Protein AF-A0A0Q6JRN2-F1 (afdb_monomer)

Sequence (198 aa):
MKAIHLAAVAVFSFGTTSAQAAVFNWKISGAFTGSGQLTTTDTPFIYDKLDDPISGQSGSGYLVTAMTGKFASRGSTLRDVSLVKADPNAAPYWATNLLYPSGAAPFLDSGGLLFKTSVRTYALFGMETCSASSGAGDATDCTIAPAIGYPGIGESRAVTFTITAVPEPGTWAMMLVGFGMVASVARYRRRKTNIVYA

Secondary structure (DSSP, 8-state):
----------------PPPP--EEEEEEEESEEEEEEEEEEEEE----TTSPPPTT--S-PEEEEEEEEEEEETTSPPEE-EEPPPBSSSTT--B--EEE--TTS-EE-SS-EEEE-SS-EEEEEEEEEE---SSTT----EEEEEEEEETTEEEEEEEEEEEEEPPPHHHHHHHHHHHHHHHHHHHHHGGG------

Radius of gyration: 25.54 Å; Cα contacts (8 Å, |Δi|>4): 343; chains: 1; bounding box: 63×42×87 Å

Solvent-accessible surface area (backbone atoms only — not comparable to full-atom values): 11578 Å² total; per-residue (Å²): 137,82,87,81,80,82,79,81,79,78,79,79,81,77,77,82,69,82,70,68,56,49,40,27,40,38,38,39,38,73,63,35,41,32,43,35,39,37,33,27,43,65,53,63,50,72,74,62,93,83,54,79,68,66,89,89,63,90,70,71,22,23,36,53,77,40,36,44,40,36,38,24,53,70,95,51,73,73,30,57,40,36,55,47,82,64,35,74,83,43,83,70,48,58,15,61,22,37,42,30,79,53,88,97,50,57,46,47,44,69,47,7,40,38,32,30,42,94,87,49,62,38,32,40,23,30,40,79,49,55,52,77,51,99,55,95,85,59,68,84,52,66,43,75,42,40,25,45,26,40,66,82,45,98,59,66,42,71,39,50,72,49,58,45,79,53,82,50,72,66,57,54,50,53,50,52,52,52,52,51,50,54,51,52,55,55,58,60,62,66,76,69,76,80,82,81,85,133

Foldseek 3Di:
DDDDDPDDDPPDDDDDDQDAFWKKWKFKDDQKTWIWIWTWDSDFDDDDPPDPPDPPDPAGFTAGPWTWTWMDGPPDDTFIKIFDDADCPDPLQRAPNTWGPDDPFIFFAQSATWMDGPVAIKGKHWDWDFDPPPDPDDSPDTDTFIWMDGRPDPDIDGIDMGMDTDPDPVNVVVVVVVVVVVVVVVVVVVVPDDDDDD

Structure (mmCIF, N/CA/C/O backbone):
data_AF-A0A0Q6JRN2-F1
#
_entry.id   AF-A0A0Q6JRN2-F1
#
loop_
_atom_site.group_PDB
_atom_site.id
_atom_site.type_symbol
_atom_site.label_atom_id
_atom_site.label_alt_id
_atom_site.label_comp_id
_atom_site.label_asym_id
_atom_site.label_entity_id
_atom_site.label_seq_id
_atom_site.pdbx_PDB_ins_code
_atom_site.Cartn_x
_atom_site.Cartn_y
_atom_site.Cartn_z
_atom_site.occupancy
_atom_site.B_iso_or_equiv
_atom_site.auth_seq_id
_atom_site.auth_comp_id
_atom_site.auth_asym_id
_atom_site.auth_atom_id
_atom_site.pdbx_PDB_model_num
ATOM 1 N N . MET A 1 1 ? -40.526 0.357 53.933 1.00 38.19 1 MET A N 1
ATOM 2 C CA . MET A 1 1 ? -40.527 0.802 52.522 1.00 38.19 1 MET A CA 1
ATOM 3 C C . MET A 1 1 ? -39.075 0.916 52.077 1.00 38.19 1 MET A C 1
ATOM 5 O O . MET A 1 1 ? -38.335 1.657 52.708 1.00 38.19 1 MET A O 1
ATOM 9 N N . LYS A 1 2 ? -38.617 0.098 51.118 1.00 40.84 2 LYS A N 1
ATOM 10 C CA . LYS A 1 2 ? -37.208 0.061 50.678 1.00 40.84 2 LYS A CA 1
ATOM 11 C C . LYS A 1 2 ? -37.070 0.852 49.378 1.00 40.84 2 LYS A C 1
ATOM 13 O O . LYS A 1 2 ? -37.710 0.507 48.392 1.00 40.84 2 LYS A O 1
ATOM 18 N N . ALA A 1 3 ? -36.267 1.913 49.409 1.00 49.31 3 ALA A N 1
ATOM 19 C CA . ALA A 1 3 ? -36.000 2.777 48.267 1.00 49.31 3 ALA A CA 1
ATOM 20 C C . ALA A 1 3 ? -35.243 2.005 47.173 1.00 49.31 3 ALA A C 1
ATOM 22 O O . ALA A 1 3 ? -34.141 1.502 47.391 1.00 49.31 3 ALA A O 1
ATOM 23 N N . ILE A 1 4 ? -35.863 1.892 46.000 1.00 52.88 4 ILE A N 1
ATOM 24 C CA . ILE A 1 4 ? -35.253 1.370 44.778 1.00 52.88 4 ILE A CA 1
ATOM 25 C C . ILE A 1 4 ? -34.443 2.524 44.180 1.00 52.88 4 ILE A C 1
ATOM 27 O O . ILE A 1 4 ? -35.011 3.469 43.639 1.00 52.88 4 ILE A O 1
ATOM 31 N N . HIS A 1 5 ? -33.118 2.494 44.323 1.00 53.62 5 HIS A N 1
ATOM 32 C CA . HIS A 1 5 ? -32.248 3.467 43.667 1.00 53.62 5 HIS A CA 1
ATOM 33 C C . HIS A 1 5 ? -32.159 3.154 42.169 1.00 53.62 5 HIS A C 1
ATOM 35 O O . HIS A 1 5 ? -31.538 2.171 41.766 1.00 53.62 5 HIS A O 1
ATOM 41 N N . LEU A 1 6 ? -32.791 4.009 41.357 1.00 55.16 6 LEU A N 1
ATOM 42 C CA . LEU A 1 6 ? -32.560 4.121 39.919 1.00 55.16 6 LEU A CA 1
ATOM 43 C C . LEU A 1 6 ? -31.069 4.410 39.683 1.00 55.16 6 LEU A C 1
ATOM 45 O O . LEU A 1 6 ? -30.586 5.500 39.981 1.00 55.16 6 LEU A O 1
ATOM 49 N N . ALA A 1 7 ? -30.333 3.440 39.147 1.00 56.00 7 ALA A N 1
ATOM 50 C CA . ALA A 1 7 ? -29.008 3.691 38.601 1.00 56.00 7 ALA A CA 1
ATOM 51 C C . ALA A 1 7 ? -29.183 4.291 37.199 1.00 56.00 7 ALA A C 1
ATOM 53 O O . ALA A 1 7 ? -29.551 3.588 36.259 1.00 56.00 7 ALA A O 1
ATOM 54 N N . ALA A 1 8 ? -28.961 5.599 37.075 1.00 53.06 8 ALA A N 1
ATOM 55 C CA . ALA A 1 8 ? -28.918 6.281 35.791 1.00 53.06 8 ALA A CA 1
ATOM 56 C C . ALA A 1 8 ? -27.743 5.731 34.967 1.00 53.06 8 ALA A C 1
ATOM 58 O O . ALA A 1 8 ? -26.578 5.906 35.324 1.00 53.06 8 ALA A O 1
ATOM 59 N N . VAL A 1 9 ? -28.053 5.035 33.874 1.00 62.38 9 VAL A N 1
ATOM 60 C CA . VAL A 1 9 ? -27.060 4.609 32.886 1.00 62.38 9 VAL A CA 1
ATOM 61 C C . VAL A 1 9 ? -26.702 5.839 32.058 1.00 62.38 9 VAL A C 1
ATOM 63 O O . VAL A 1 9 ? -27.445 6.237 31.166 1.00 62.38 9 VAL A O 1
ATOM 66 N N . ALA A 1 10 ? -25.580 6.474 32.390 1.00 63.25 10 ALA A N 1
ATOM 67 C CA . ALA A 1 10 ? -24.998 7.517 31.561 1.00 63.25 10 ALA A CA 1
ATOM 68 C C . ALA A 1 10 ? -24.467 6.873 30.273 1.00 63.25 10 ALA A C 1
ATOM 70 O O . ALA A 1 10 ? -23.451 6.175 30.281 1.00 63.25 10 ALA A O 1
ATOM 71 N N . VAL A 1 11 ? -25.187 7.074 29.172 1.00 67.12 11 VAL A N 1
ATOM 72 C CA . VAL A 1 11 ? -24.722 6.719 27.832 1.00 67.12 11 VAL A CA 1
ATOM 73 C C . VAL A 1 11 ? -23.634 7.722 27.457 1.00 67.12 11 VAL A C 1
ATOM 75 O O . VAL A 1 11 ? -23.926 8.866 27.123 1.00 67.12 11 VAL A O 1
ATOM 78 N N . PHE A 1 12 ? -22.370 7.313 27.557 1.00 66.50 12 PHE A N 1
ATOM 79 C CA . PHE A 1 12 ? -21.257 8.079 27.005 1.00 66.50 12 PHE A CA 1
ATOM 80 C C . PHE A 1 12 ? -21.246 7.892 25.487 1.00 66.50 12 PHE A C 1
ATOM 82 O O . PHE A 1 12 ? -20.875 6.832 24.981 1.00 66.50 12 PHE A O 1
ATOM 89 N N . SER A 1 13 ? -21.667 8.918 24.756 1.00 61.75 13 SER A N 1
ATOM 90 C CA . SER A 1 13 ? -21.433 9.029 23.321 1.00 61.75 13 SER A CA 1
ATOM 91 C C . SER A 1 13 ? -19.949 9.320 23.096 1.00 61.75 13 SER A C 1
ATOM 93 O O . SER A 1 13 ? -19.483 10.447 23.250 1.00 61.75 13 SER A O 1
ATOM 95 N N . PHE A 1 14 ? -19.182 8.285 22.760 1.00 64.88 14 PHE A N 1
ATOM 96 C CA . PHE A 1 14 ? -17.810 8.449 22.293 1.00 64.88 14 PHE A CA 1
ATOM 97 C C . PHE A 1 14 ? -17.853 9.110 20.914 1.00 64.88 14 PHE A C 1
ATOM 99 O O . PHE A 1 14 ? -18.283 8.497 19.940 1.00 64.88 14 PHE A O 1
ATOM 106 N N . GLY A 1 15 ? -17.452 10.381 20.844 1.00 59.19 15 GLY A N 1
ATOM 107 C CA . GLY A 1 15 ? -17.248 11.065 19.572 1.00 59.19 15 GLY A CA 1
ATOM 108 C C . GLY A 1 15 ? -16.179 10.325 18.776 1.00 59.19 15 GLY A C 1
ATOM 109 O O . GLY A 1 15 ? -15.053 10.165 19.245 1.00 59.19 15 GLY A O 1
ATOM 110 N N . THR A 1 16 ? -16.535 9.836 17.595 1.00 50.69 16 THR A N 1
ATOM 111 C CA . THR A 1 16 ? -15.589 9.219 16.668 1.00 50.69 16 THR A CA 1
ATOM 112 C C . THR A 1 16 ? -14.649 10.310 16.164 1.00 50.69 16 THR A C 1
ATOM 114 O O . THR A 1 16 ? -15.061 11.172 15.389 1.00 50.69 16 THR A O 1
ATOM 117 N N . THR A 1 17 ? -13.402 10.327 16.628 1.00 53.53 17 THR A N 1
ATOM 118 C CA . THR A 1 17 ? -12.371 11.160 16.000 1.00 53.53 17 THR A CA 1
ATOM 119 C C . THR A 1 17 ? -12.113 10.647 14.585 1.00 53.53 17 THR A C 1
ATOM 121 O O . THR A 1 17 ? -12.218 9.444 14.345 1.00 53.53 17 THR A O 1
ATOM 124 N N . SER A 1 18 ? -11.780 11.551 13.662 1.00 53.94 18 SER A N 1
ATOM 125 C CA . SER A 1 18 ? -11.358 11.218 12.297 1.00 53.94 18 SER A CA 1
ATOM 126 C C . SER A 1 18 ? -10.307 10.105 12.316 1.00 53.94 18 SER A C 1
ATOM 128 O O . SER A 1 18 ? -9.338 10.191 13.077 1.00 53.94 18 SER A O 1
ATOM 130 N N . ALA A 1 19 ? -10.537 9.057 11.523 1.00 58.59 19 ALA A N 1
ATOM 131 C CA . ALA A 1 19 ? -9.625 7.927 11.396 1.00 58.59 19 ALA A CA 1
ATOM 132 C C . ALA A 1 19 ? -8.233 8.431 10.993 1.00 58.59 19 ALA A C 1
ATOM 134 O O . ALA A 1 19 ? -8.107 9.340 10.174 1.00 58.59 19 ALA A O 1
ATOM 135 N N . GLN A 1 20 ? -7.185 7.892 11.613 1.00 65.75 20 GLN A N 1
ATOM 136 C CA . GLN A 1 20 ? -5.826 8.227 11.201 1.00 65.75 20 GLN A CA 1
ATOM 137 C C . GLN A 1 20 ? -5.525 7.589 9.841 1.00 65.75 20 GLN A C 1
ATOM 139 O O . GLN A 1 20 ? -6.118 6.582 9.466 1.00 65.75 20 GLN A O 1
ATOM 144 N N . ALA A 1 21 ? -4.574 8.180 9.115 1.00 75.62 21 ALA A N 1
ATOM 145 C CA . ALA A 1 21 ? -3.993 7.606 7.908 1.00 75.62 21 ALA A CA 1
ATOM 146 C C . ALA A 1 21 ? -3.674 6.114 8.101 1.00 75.62 21 ALA A C 1
ATOM 148 O O . ALA A 1 21 ? -2.924 5.753 9.016 1.00 75.62 21 ALA A O 1
ATOM 149 N N . ALA A 1 22 ? -4.207 5.255 7.229 1.00 87.19 22 ALA A N 1
ATOM 150 C CA . ALA A 1 22 ? -3.958 3.827 7.337 1.00 87.19 22 ALA A CA 1
ATOM 151 C C . ALA A 1 22 ? -2.501 3.524 6.966 1.00 87.19 22 ALA A C 1
ATOM 153 O O . ALA A 1 22 ? -1.988 3.967 5.927 1.00 87.19 22 ALA A O 1
ATOM 154 N N . VAL A 1 23 ? -1.834 2.770 7.842 1.00 92.19 23 VAL A N 1
ATOM 155 C CA . VAL A 1 23 ? -0.458 2.309 7.659 1.00 92.19 23 VAL A CA 1
ATOM 156 C C . VAL A 1 23 ? -0.482 0.842 7.270 1.00 92.19 23 VAL A C 1
ATOM 158 O O . VAL A 1 23 ? -1.119 0.014 7.922 1.00 92.19 23 VAL A O 1
ATOM 161 N N . PHE A 1 24 ? 0.265 0.505 6.229 1.00 92.56 24 PHE A N 1
ATOM 162 C CA . PHE A 1 24 ? 0.395 -0.860 5.761 1.00 92.56 24 PHE A CA 1
ATOM 163 C C . PHE A 1 24 ? 1.856 -1.276 5.722 1.00 92.56 24 PHE A C 1
ATOM 165 O O . PHE A 1 24 ? 2.692 -0.555 5.185 1.00 92.56 24 PHE A O 1
ATOM 172 N N . ASN A 1 25 ? 2.169 -2.466 6.226 1.00 95.06 25 ASN A N 1
ATOM 173 C CA . ASN A 1 25 ? 3.467 -3.070 5.948 1.00 95.06 25 ASN A CA 1
ATOM 174 C C . ASN A 1 25 ? 3.440 -3.663 4.541 1.00 95.06 25 ASN A C 1
ATOM 176 O O . ASN A 1 25 ? 2.481 -4.346 4.183 1.00 95.06 25 ASN A O 1
ATOM 180 N N . TRP A 1 26 ? 4.504 -3.451 3.775 1.00 95.75 26 TRP A N 1
ATOM 181 C CA . TRP A 1 26 ? 4.681 -4.053 2.460 1.00 95.75 26 TRP A CA 1
ATOM 182 C C . TRP A 1 26 ? 5.920 -4.944 2.426 1.00 95.75 26 TRP A C 1
ATOM 184 O O . TRP A 1 26 ? 6.902 -4.710 3.140 1.00 95.75 26 TRP A O 1
ATOM 194 N N . LYS A 1 27 ? 5.887 -5.965 1.568 1.00 96.56 27 LYS A N 1
ATOM 195 C CA . LYS A 1 27 ? 7.029 -6.839 1.284 1.00 96.56 27 LYS A CA 1
ATOM 196 C C . LYS A 1 27 ? 7.030 -7.251 -0.184 1.00 96.56 27 LYS A C 1
ATOM 198 O O . LYS A 1 27 ? 5.982 -7.568 -0.739 1.00 96.56 27 LYS A O 1
ATOM 203 N N . ILE A 1 28 ? 8.217 -7.247 -0.782 1.00 95.88 28 ILE A N 1
ATOM 204 C CA . ILE A 1 28 ? 8.493 -7.668 -2.157 1.00 95.88 28 ILE A CA 1
ATOM 205 C C . ILE A 1 28 ? 9.484 -8.838 -2.116 1.00 95.88 28 ILE A C 1
ATOM 207 O O . ILE A 1 28 ? 10.505 -8.756 -1.423 1.00 95.88 28 ILE A O 1
ATOM 211 N N . SER A 1 29 ? 9.220 -9.903 -2.875 1.00 95.56 29 SER A N 1
ATOM 212 C CA . SER A 1 29 ? 10.169 -11.006 -3.101 1.00 95.56 29 SER A CA 1
ATOM 213 C C . SER A 1 29 ? 10.191 -11.495 -4.554 1.00 95.56 29 SER A C 1
ATOM 215 O O . SER A 1 29 ? 9.228 -11.311 -5.295 1.00 95.56 29 SER A O 1
ATOM 217 N N . GLY A 1 30 ? 11.293 -12.145 -4.955 1.00 92.81 30 GLY A N 1
ATOM 218 C CA . GLY A 1 30 ? 11.521 -12.663 -6.309 1.00 92.81 30 GLY A CA 1
ATOM 219 C C . GLY A 1 30 ? 12.752 -12.030 -6.962 1.00 92.81 30 GLY A C 1
ATOM 220 O O . GLY A 1 30 ? 13.847 -12.057 -6.400 1.00 92.81 30 GLY A O 1
ATOM 221 N N . ALA A 1 31 ? 12.581 -11.454 -8.157 1.00 91.38 31 ALA A N 1
ATOM 222 C CA . ALA A 1 31 ? 13.648 -10.734 -8.867 1.00 91.38 31 ALA A CA 1
ATOM 223 C C . ALA A 1 31 ? 14.057 -9.409 -8.191 1.00 91.38 31 ALA A C 1
ATOM 225 O O . ALA A 1 31 ? 15.118 -8.853 -8.477 1.00 91.38 31 ALA A O 1
ATOM 226 N N . PHE A 1 32 ? 13.219 -8.925 -7.282 1.00 95.38 32 PHE A N 1
ATOM 227 C CA . PHE A 1 32 ? 13.467 -7.789 -6.412 1.00 95.38 32 PHE A CA 1
ATOM 228 C C . PHE A 1 32 ? 13.172 -8.208 -4.974 1.00 95.38 32 PHE A C 1
ATOM 230 O O . PHE A 1 32 ? 12.402 -9.145 -4.739 1.00 95.38 32 PHE A O 1
ATOM 237 N N . THR A 1 33 ? 13.778 -7.522 -4.013 1.00 96.75 33 THR A N 1
ATOM 238 C CA . THR A 1 33 ? 13.521 -7.748 -2.592 1.00 96.75 33 THR A CA 1
ATOM 239 C C . THR A 1 33 ? 13.375 -6.428 -1.863 1.00 96.75 33 THR A C 1
ATOM 241 O O . THR A 1 33 ? 14.071 -5.453 -2.141 1.00 96.75 33 THR A O 1
ATOM 244 N N . GLY A 1 34 ? 12.459 -6.383 -0.908 1.00 97.00 34 GLY A N 1
ATOM 245 C CA . GLY A 1 34 ? 12.303 -5.212 -0.067 1.00 97.00 34 GLY A CA 1
ATOM 246 C C . GLY A 1 34 ? 11.175 -5.361 0.931 1.00 97.00 34 GLY A C 1
ATOM 247 O O . GLY A 1 34 ? 10.337 -6.256 0.815 1.00 97.00 34 GLY A O 1
ATOM 248 N N . SER A 1 35 ? 11.162 -4.473 1.910 1.00 97.94 35 SER A N 1
ATOM 249 C CA . SER A 1 35 ? 10.068 -4.361 2.867 1.00 97.94 35 SER A CA 1
ATOM 250 C C . SER A 1 35 ? 10.047 -2.989 3.517 1.00 97.94 35 SER A C 1
ATOM 252 O O . SER A 1 35 ? 11.095 -2.343 3.643 1.00 97.94 35 SER A O 1
ATOM 254 N N . GLY A 1 36 ? 8.881 -2.584 4.003 1.00 97.31 36 GLY A N 1
ATOM 255 C CA . GLY A 1 36 ? 8.720 -1.312 4.691 1.00 97.31 36 GLY A CA 1
ATOM 256 C C . GLY A 1 36 ? 7.275 -0.977 5.006 1.00 97.31 36 GLY A C 1
ATOM 257 O O . GLY A 1 36 ? 6.466 -1.881 5.208 1.00 97.31 36 GLY A O 1
ATOM 258 N N . GLN A 1 37 ? 6.965 0.319 5.036 1.00 97.00 37 GLN A N 1
ATOM 259 C CA . GLN A 1 37 ? 5.623 0.826 5.312 1.00 97.00 37 GLN A CA 1
ATOM 260 C C . GLN A 1 37 ? 5.116 1.754 4.210 1.00 97.00 37 GLN A C 1
ATOM 262 O O . GLN A 1 37 ? 5.882 2.531 3.640 1.00 97.00 37 GLN A O 1
ATOM 267 N N . LEU A 1 38 ? 3.821 1.646 3.922 1.00 96.19 38 LEU A N 1
ATOM 268 C CA . LEU A 1 38 ? 3.034 2.603 3.157 1.00 96.19 38 LEU A CA 1
ATOM 269 C C . LEU A 1 38 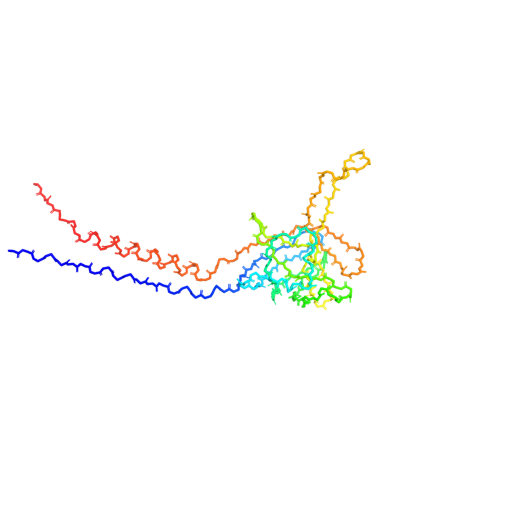? 2.140 3.363 4.132 1.00 96.19 38 LEU A C 1
ATOM 271 O O . LEU A 1 38 ? 1.508 2.748 4.990 1.00 96.19 38 LEU A O 1
ATOM 275 N N . THR A 1 39 ? 2.056 4.674 3.964 1.00 95.25 39 THR A N 1
ATOM 276 C CA . THR A 1 39 ? 1.049 5.513 4.618 1.00 95.25 39 THR A CA 1
ATOM 277 C C . THR A 1 39 ? 0.079 5.977 3.551 1.00 95.25 39 THR A C 1
ATOM 279 O O . THR A 1 39 ? 0.511 6.410 2.483 1.00 95.25 39 THR A O 1
ATOM 282 N N . THR A 1 40 ? -1.215 5.885 3.829 1.00 94.06 40 THR A N 1
ATOM 283 C CA . THR A 1 40 ? -2.275 6.281 2.895 1.00 94.06 40 THR A CA 1
ATOM 284 C C . THR A 1 40 ? -3.121 7.423 3.442 1.00 94.06 40 THR A C 1
ATOM 286 O O . THR A 1 40 ? -2.998 7.782 4.611 1.00 94.06 40 THR A O 1
ATOM 289 N N . THR A 1 41 ? -3.963 8.026 2.608 1.00 92.06 41 THR A N 1
ATOM 290 C CA . THR A 1 41 ? -5.039 8.902 3.075 1.00 92.06 41 THR A CA 1
ATOM 291 C C . THR A 1 41 ? -6.041 8.127 3.932 1.00 92.06 41 THR A C 1
ATOM 293 O O . THR A 1 41 ? -6.215 6.920 3.788 1.00 92.06 41 THR A O 1
ATOM 296 N N . ASP A 1 42 ? -6.704 8.834 4.838 1.00 87.38 42 ASP A N 1
ATOM 297 C CA . ASP A 1 42 ? -7.823 8.335 5.649 1.00 87.38 42 ASP A CA 1
ATOM 298 C C . ASP A 1 42 ? -9.141 8.283 4.859 1.00 87.38 42 ASP A C 1
ATOM 300 O O . ASP A 1 42 ? -10.064 7.535 5.181 1.00 87.38 42 ASP A O 1
ATOM 304 N N . THR A 1 43 ? -9.218 9.078 3.797 1.00 86.88 43 THR A N 1
ATOM 305 C CA . THR A 1 43 ? -10.352 9.168 2.888 1.00 86.88 43 THR A CA 1
ATOM 306 C C . THR A 1 43 ? -10.006 8.540 1.544 1.00 86.88 43 THR A C 1
ATOM 308 O O . THR A 1 43 ? -8.867 8.671 1.073 1.00 86.88 43 THR A O 1
ATOM 311 N N . PRO A 1 44 ? -10.961 7.840 0.909 1.00 87.88 44 PRO A N 1
ATOM 312 C CA . PRO A 1 44 ? -10.743 7.348 -0.435 1.00 87.88 44 PRO A CA 1
ATOM 313 C C . PRO A 1 44 ? -10.475 8.512 -1.388 1.00 87.88 44 PRO A C 1
ATOM 315 O O . PRO A 1 44 ? -11.129 9.554 -1.326 1.00 87.88 44 PRO A O 1
ATOM 318 N N . PHE A 1 45 ? -9.503 8.325 -2.267 1.00 83.81 45 PHE A N 1
ATOM 319 C CA . PHE A 1 45 ? -9.198 9.253 -3.333 1.00 83.81 45 PHE A CA 1
ATOM 320 C C . PHE A 1 45 ? -10.373 9.287 -4.309 1.00 83.81 45 PHE A C 1
ATOM 322 O O . PHE A 1 45 ? -10.769 8.267 -4.877 1.00 83.81 45 PHE A O 1
ATOM 329 N N . ILE A 1 46 ? -10.946 10.473 -4.476 1.00 77.12 46 ILE A N 1
ATOM 330 C CA . ILE A 1 46 ? -11.976 10.744 -5.469 1.00 77.12 46 ILE A CA 1
ATOM 331 C C . ILE A 1 46 ? -11.265 11.475 -6.599 1.00 77.12 46 ILE A C 1
ATOM 333 O O . ILE A 1 46 ? -10.778 12.585 -6.392 1.00 77.12 46 ILE A O 1
ATOM 337 N N . TYR A 1 47 ? -11.191 10.849 -7.774 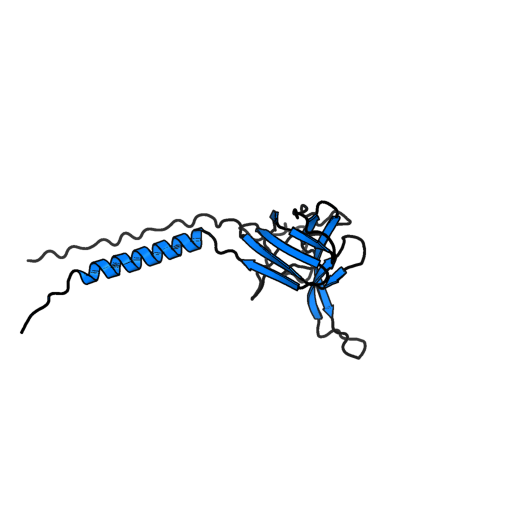1.00 66.25 47 TYR A N 1
ATOM 338 C CA . TYR A 1 47 ? -10.797 11.565 -8.983 1.00 66.25 47 TYR A CA 1
ATOM 339 C C . TYR A 1 47 ? -11.768 12.730 -9.180 1.00 66.25 47 TYR A C 1
ATOM 341 O O . TYR A 1 47 ? -12.988 12.535 -9.159 1.00 66.25 47 TYR A O 1
ATOM 349 N N . ASP A 1 48 ? -11.238 13.947 -9.313 1.00 63.19 48 ASP A N 1
ATOM 350 C CA . ASP A 1 48 ? -12.073 15.070 -9.720 1.00 63.19 48 ASP A CA 1
ATOM 351 C C . ASP A 1 48 ? -12.641 14.746 -11.108 1.00 63.19 48 ASP A C 1
ATOM 353 O O . ASP A 1 48 ? -11.960 14.135 -11.931 1.00 63.19 48 ASP A O 1
ATOM 357 N N . LYS A 1 49 ? -13.904 15.104 -11.348 1.00 52.38 49 LYS A N 1
ATOM 358 C CA . LYS A 1 49 ? -14.780 14.582 -12.422 1.00 52.38 49 LYS A CA 1
ATOM 359 C C . LYS A 1 49 ? -14.297 14.828 -13.866 1.00 52.38 49 LYS A C 1
ATOM 361 O O . LYS A 1 49 ? -15.065 14.615 -14.800 1.00 52.38 49 LYS A O 1
ATOM 366 N N . LEU A 1 50 ? -13.090 15.348 -14.047 1.00 49.12 50 LEU A N 1
ATOM 367 C CA . LEU A 1 50 ? -12.489 15.707 -15.326 1.00 49.12 50 LEU A CA 1
ATOM 368 C C . LEU A 1 50 ? -11.490 14.664 -15.843 1.00 49.12 50 LEU A C 1
ATOM 370 O O . LEU A 1 50 ? -11.219 14.674 -17.040 1.00 49.12 50 LEU A O 1
ATOM 374 N N . ASP A 1 51 ? -11.014 13.754 -14.992 1.00 55.56 51 ASP A N 1
ATOM 375 C CA . ASP A 1 51 ? -10.216 12.603 -15.413 1.00 55.56 51 ASP A CA 1
ATOM 376 C C . ASP A 1 51 ? -11.087 11.349 -15.271 1.00 55.56 51 ASP A C 1
ATOM 378 O O . ASP A 1 51 ? -11.419 10.935 -14.156 1.00 55.56 51 ASP A O 1
ATOM 382 N N . ASP A 1 52 ? -11.516 10.772 -16.398 1.00 52.59 52 ASP A N 1
ATOM 383 C CA . ASP A 1 52 ? -12.261 9.514 -16.388 1.00 52.59 52 ASP A CA 1
ATOM 384 C C . ASP A 1 52 ? -11.458 8.464 -15.597 1.00 52.59 52 ASP A C 1
ATOM 386 O O . ASP A 1 52 ? -10.248 8.324 -15.820 1.00 52.59 52 ASP A O 1
ATOM 390 N N . PRO A 1 53 ? -12.087 7.716 -14.668 1.00 54.50 53 PRO A N 1
ATOM 391 C CA . PRO A 1 53 ? -11.404 6.623 -13.993 1.00 54.50 53 PRO A CA 1
ATOM 392 C C . PRO A 1 53 ? -10.823 5.691 -15.055 1.00 54.50 53 PRO A C 1
ATOM 394 O O . PRO A 1 53 ? -11.493 5.387 -16.046 1.00 54.50 53 PRO A O 1
ATOM 397 N N . ILE A 1 54 ? -9.581 5.237 -14.852 1.00 54.31 54 ILE A N 1
ATOM 398 C CA . ILE A 1 54 ? -8.944 4.268 -15.749 1.00 54.31 54 ILE A CA 1
ATOM 399 C C . ILE A 1 54 ? -9.943 3.124 -15.961 1.00 54.31 54 ILE A C 1
ATOM 401 O O . ILE A 1 54 ? -10.413 2.508 -14.998 1.00 54.31 54 ILE A O 1
ATOM 405 N N . SER A 1 55 ? -10.320 2.894 -17.222 1.00 50.50 55 SER A N 1
ATOM 406 C CA . SER A 1 55 ? -11.377 1.958 -17.608 1.00 50.50 55 SER A CA 1
ATOM 407 C C . SER A 1 55 ? -11.188 0.610 -16.907 1.00 50.50 55 SER A C 1
ATOM 409 O O . SER A 1 55 ? -10.164 -0.042 -17.101 1.00 50.50 55 SER A O 1
ATOM 411 N N . GLY A 1 56 ? -12.164 0.208 -16.08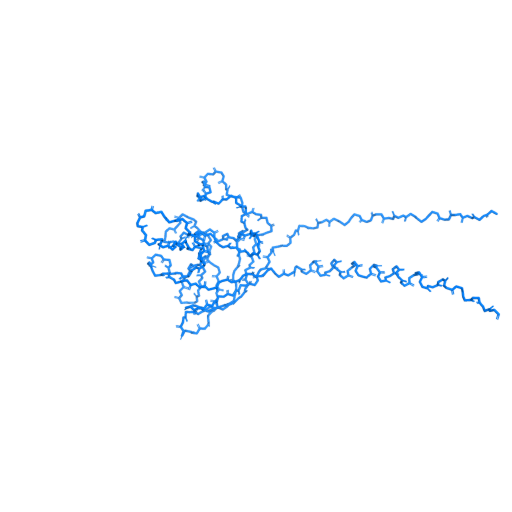6 1.00 52.41 56 GLY A N 1
ATOM 412 C CA . GLY A 1 56 ? -12.125 -1.040 -15.310 1.00 52.41 56 GLY A CA 1
ATOM 413 C C . GLY A 1 56 ? -11.925 -0.873 -13.798 1.00 52.41 56 GLY A C 1
ATOM 414 O O . GLY A 1 56 ? -12.041 -1.855 -13.067 1.00 52.41 56 GLY A O 1
ATOM 415 N N . GLN A 1 57 ? -11.691 0.342 -13.293 1.00 56.25 57 GLN A N 1
ATOM 416 C CA . GLN A 1 57 ? -11.650 0.603 -11.851 1.00 56.25 57 GLN A CA 1
ATOM 417 C C . GLN A 1 57 ? -12.989 1.120 -11.329 1.00 56.25 57 GLN A C 1
ATOM 419 O O . GLN A 1 57 ? -13.372 2.261 -11.563 1.00 56.25 57 GLN A O 1
ATOM 424 N N . SER A 1 58 ? -13.706 0.277 -10.587 1.00 54.50 58 SER A N 1
ATOM 425 C CA . SER A 1 58 ? -14.992 0.638 -9.967 1.00 54.50 58 SER A CA 1
ATOM 426 C C . SER A 1 58 ? -14.900 0.907 -8.458 1.00 54.50 58 SER A C 1
ATOM 428 O O . SER A 1 58 ? -15.926 1.119 -7.817 1.00 54.50 58 SER A O 1
ATOM 430 N N . GLY A 1 59 ? -13.698 0.871 -7.871 1.00 68.31 59 GLY A N 1
ATOM 431 C CA . GLY A 1 59 ? -13.489 1.004 -6.427 1.00 68.31 59 GLY A CA 1
ATOM 432 C C . GLY A 1 59 ? -12.760 2.287 -6.043 1.00 68.31 59 GLY A C 1
ATOM 433 O O . GLY A 1 59 ? -11.856 2.726 -6.746 1.00 68.31 59 GLY A O 1
ATOM 434 N N . SER A 1 60 ? -13.117 2.869 -4.900 1.00 82.69 60 SER A N 1
ATOM 435 C CA . SER A 1 60 ? -12.370 3.991 -4.332 1.00 82.69 60 SER A CA 1
ATOM 436 C C . SER A 1 60 ? -11.055 3.485 -3.719 1.00 82.69 60 SER A C 1
ATOM 438 O O . SER A 1 60 ? -11.072 2.698 -2.772 1.00 82.69 60 SER A O 1
ATOM 440 N N . GLY A 1 61 ? -9.916 3.901 -4.277 1.00 88.12 61 GLY A N 1
ATOM 441 C CA . GLY A 1 61 ? -8.585 3.622 -3.725 1.00 88.12 61 GLY A CA 1
ATOM 442 C C . GLY A 1 61 ? -8.185 4.651 -2.668 1.00 88.12 61 GLY A C 1
ATOM 443 O O . GLY A 1 61 ? -8.765 5.727 -2.603 1.00 88.12 61 GLY A O 1
ATOM 444 N N . TYR A 1 62 ? -7.183 4.354 -1.847 1.00 91.81 62 TYR A N 1
ATOM 445 C CA . TYR A 1 62 ? -6.561 5.325 -0.943 1.00 91.81 62 TYR A CA 1
ATOM 446 C C . TYR A 1 62 ? -5.243 5.815 -1.532 1.00 91.81 62 TYR A C 1
ATOM 448 O O . TYR A 1 62 ? -4.433 5.012 -1.998 1.00 91.81 62 TYR A O 1
ATOM 456 N N . LEU A 1 63 ? -4.999 7.124 -1.488 1.00 92.44 63 LEU A N 1
ATOM 457 C CA . LEU A 1 63 ? -3.757 7.690 -1.999 1.00 92.44 63 LEU A CA 1
ATOM 458 C C . LEU A 1 63 ? -2.615 7.362 -1.044 1.00 92.44 63 LEU A C 1
ATOM 460 O O . LEU A 1 63 ? -2.647 7.748 0.122 1.00 92.44 63 LEU A O 1
ATOM 464 N N . VAL A 1 64 ? -1.582 6.685 -1.537 1.00 94.88 64 VAL A N 1
ATOM 465 C CA . VAL A 1 64 ? -0.334 6.491 -0.803 1.00 94.88 64 VAL A CA 1
ATOM 466 C C . VAL A 1 64 ? 0.382 7.839 -0.730 1.00 94.88 64 VAL A C 1
ATOM 468 O O . VAL A 1 64 ? 0.755 8.417 -1.748 1.00 94.88 64 VAL A O 1
ATOM 471 N N . THR A 1 65 ? 0.566 8.353 0.482 1.00 94.81 65 THR A N 1
ATOM 472 C CA . THR A 1 65 ? 1.183 9.658 0.765 1.00 94.81 65 THR A CA 1
ATOM 473 C C . THR A 1 65 ? 2.633 9.532 1.215 1.00 94.81 65 THR A C 1
ATOM 475 O O . THR A 1 65 ? 3.412 10.474 1.065 1.00 94.81 65 THR A O 1
ATOM 478 N N . ALA A 1 66 ? 3.028 8.362 1.723 1.00 96.31 66 ALA A N 1
ATOM 479 C CA . ALA A 1 66 ? 4.413 8.058 2.042 1.00 96.31 66 ALA A CA 1
ATOM 480 C C . ALA A 1 66 ? 4.735 6.579 1.816 1.00 96.31 66 ALA A C 1
ATOM 482 O O . ALA A 1 66 ? 3.894 5.697 1.975 1.00 96.31 66 ALA A O 1
ATOM 483 N N . MET A 1 67 ? 5.998 6.319 1.490 1.00 97.25 67 MET A N 1
ATOM 484 C CA . MET A 1 67 ? 6.581 4.987 1.411 1.00 97.25 67 MET A CA 1
ATOM 485 C C . MET A 1 67 ? 7.958 5.042 2.057 1.00 97.25 67 MET A C 1
ATOM 487 O O . MET A 1 67 ? 8.784 5.877 1.686 1.00 97.25 67 MET A O 1
ATOM 491 N N . THR A 1 68 ? 8.195 4.157 3.017 1.00 97.88 68 THR A N 1
ATOM 492 C CA . THR A 1 68 ? 9.481 3.981 3.698 1.00 97.88 68 THR A CA 1
ATOM 493 C C . THR A 1 68 ? 9.883 2.514 3.659 1.00 97.88 68 THR A C 1
ATOM 495 O O . THR A 1 68 ? 9.065 1.649 3.338 1.00 97.88 68 THR A O 1
ATOM 498 N N . GLY A 1 69 ? 11.145 2.220 3.974 1.00 97.44 69 GLY A N 1
ATOM 499 C CA . GLY A 1 69 ? 11.673 0.859 4.018 1.00 97.44 69 GLY A CA 1
ATOM 500 C C . GLY A 1 69 ? 12.952 0.696 3.219 1.00 97.44 69 GLY A C 1
ATOM 501 O O . GLY A 1 69 ? 13.643 1.669 2.917 1.00 97.44 69 GLY A O 1
ATOM 502 N N . LYS A 1 70 ? 13.255 -0.551 2.863 1.00 97.88 70 LYS A N 1
ATOM 503 C CA . LYS A 1 70 ? 14.442 -0.910 2.090 1.00 97.88 70 LYS A CA 1
ATOM 504 C C . LYS A 1 70 ? 14.067 -1.709 0.848 1.00 97.88 70 LYS A C 1
ATOM 506 O O . LYS A 1 70 ? 13.196 -2.570 0.920 1.00 97.88 70 LYS A O 1
ATOM 511 N N . PHE A 1 71 ? 14.760 -1.468 -0.260 1.00 97.56 71 PHE A N 1
ATOM 512 C CA . PHE A 1 71 ? 14.546 -2.146 -1.538 1.00 97.56 71 PHE A CA 1
ATOM 513 C C . PHE A 1 71 ? 15.864 -2.415 -2.273 1.00 97.56 71 PHE A C 1
ATOM 515 O O . PHE A 1 71 ? 16.793 -1.606 -2.209 1.00 97.56 71 PHE A O 1
ATOM 522 N N . ALA A 1 72 ? 15.936 -3.538 -2.981 1.00 96.00 72 ALA A N 1
ATOM 523 C CA . ALA A 1 72 ? 17.056 -3.955 -3.813 1.00 96.00 72 ALA A CA 1
ATOM 524 C C . ALA A 1 72 ? 16.568 -4.718 -5.054 1.00 96.00 72 ALA A C 1
ATOM 526 O O . ALA A 1 72 ? 15.636 -5.523 -4.996 1.00 96.00 72 ALA A O 1
ATOM 527 N N . SER A 1 73 ? 17.259 -4.527 -6.178 1.00 93.31 73 SER A N 1
ATOM 528 C CA . SER A 1 73 ? 17.227 -5.484 -7.287 1.00 93.31 73 SER A CA 1
ATOM 529 C C . SER A 1 73 ? 18.083 -6.712 -6.962 1.00 93.31 73 SER A C 1
ATOM 531 O O . SER A 1 73 ? 18.953 -6.657 -6.085 1.00 93.31 73 SER A O 1
ATOM 533 N N . ARG A 1 74 ? 17.840 -7.838 -7.645 1.00 89.38 74 ARG A N 1
ATOM 534 C CA . ARG A 1 74 ? 18.561 -9.103 -7.422 1.00 89.38 74 ARG A CA 1
ATOM 535 C C . ARG A 1 74 ? 20.080 -8.903 -7.359 1.00 89.38 74 ARG A C 1
ATOM 537 O O . ARG A 1 74 ? 20.685 -8.423 -8.311 1.00 89.38 74 ARG A O 1
ATOM 544 N N . GLY A 1 75 ? 20.684 -9.320 -6.245 1.00 90.19 75 GLY A N 1
ATOM 545 C CA . GLY A 1 75 ? 22.135 -9.252 -6.029 1.00 90.19 75 GLY A CA 1
ATOM 546 C C . GLY A 1 75 ? 22.677 -7.863 -5.670 1.00 90.19 75 GLY A C 1
ATOM 547 O O . GLY A 1 75 ? 23.887 -7.711 -5.548 1.00 90.19 75 GLY A O 1
ATOM 548 N N . SER A 1 76 ? 21.814 -6.859 -5.489 1.00 93.62 76 SER A N 1
ATOM 549 C CA . SER A 1 76 ? 22.214 -5.513 -5.065 1.00 93.62 76 SER A CA 1
ATOM 550 C C . SER A 1 76 ? 21.994 -5.278 -3.565 1.00 93.62 76 SER A C 1
ATOM 552 O O . SER A 1 76 ? 21.276 -6.015 -2.889 1.00 93.62 76 SER A O 1
ATOM 554 N N . THR A 1 77 ? 22.628 -4.234 -3.029 1.00 96.38 77 THR A N 1
ATOM 555 C CA . THR A 1 77 ? 22.454 -3.802 -1.637 1.00 96.38 77 THR A CA 1
ATOM 556 C C . THR A 1 77 ? 21.084 -3.161 -1.421 1.00 96.38 77 THR A C 1
ATOM 558 O O . THR A 1 77 ? 20.642 -2.354 -2.237 1.00 96.38 77 THR A O 1
ATOM 561 N N . LEU A 1 78 ? 20.458 -3.461 -0.280 1.00 96.75 78 LEU A N 1
ATOM 562 C CA . LEU A 1 78 ? 19.239 -2.804 0.192 1.00 96.75 78 LEU A CA 1
ATOM 563 C C . LEU A 1 78 ? 19.439 -1.292 0.370 1.00 96.75 78 LEU A C 1
ATOM 565 O O . LEU A 1 78 ? 20.365 -0.850 1.051 1.00 96.75 78 LEU A O 1
ATOM 569 N N . ARG A 1 79 ? 18.541 -0.497 -0.215 1.00 97.75 79 ARG A N 1
ATOM 570 C CA . ARG A 1 79 ? 18.570 0.974 -0.194 1.00 97.75 79 ARG A CA 1
ATOM 571 C C . ARG A 1 79 ? 17.269 1.530 0.340 1.00 97.75 79 ARG A C 1
ATOM 573 O O . ARG A 1 79 ? 16.224 0.927 0.123 1.00 97.75 79 ARG A O 1
ATOM 580 N N . ASP A 1 80 ? 17.344 2.679 1.003 1.00 97.88 80 ASP A N 1
ATOM 581 C CA . ASP A 1 80 ? 16.149 3.394 1.443 1.00 97.88 80 ASP A CA 1
ATOM 582 C C . ASP A 1 80 ? 15.249 3.721 0.261 1.00 97.88 80 ASP A C 1
ATOM 584 O O . ASP A 1 80 ? 15.731 4.119 -0.805 1.00 97.88 80 ASP A O 1
ATOM 588 N N . VAL A 1 81 ? 13.950 3.535 0.470 1.00 97.69 81 VAL A N 1
ATOM 589 C CA . VAL A 1 81 ? 12.924 3.954 -0.478 1.00 97.69 81 VAL A CA 1
ATOM 590 C C . VAL A 1 81 ? 12.264 5.238 -0.015 1.00 97.69 81 VAL A C 1
ATOM 592 O O . VAL A 1 81 ? 12.125 5.495 1.179 1.00 97.69 81 VAL A O 1
ATOM 595 N N . SER A 1 82 ? 11.825 6.024 -0.987 1.00 97.31 82 SER A N 1
ATOM 596 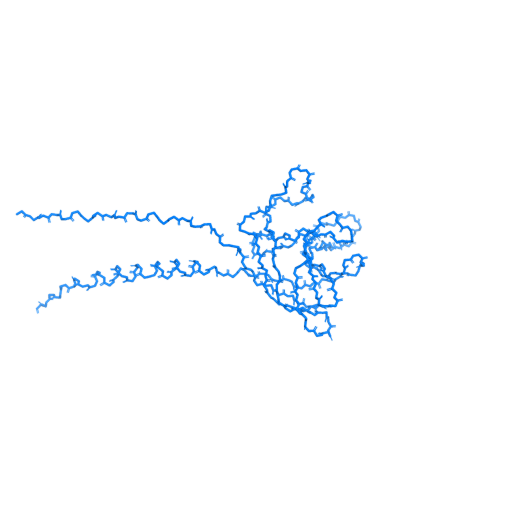C CA . SER A 1 82 ? 10.921 7.146 -0.776 1.00 97.31 82 SER A CA 1
ATOM 597 C C . SER A 1 82 ? 9.875 7.154 -1.878 1.00 97.31 82 SER A C 1
ATOM 599 O O . SER A 1 82 ? 10.169 6.790 -3.021 1.00 97.31 82 SER A O 1
ATOM 601 N N . LEU A 1 83 ? 8.661 7.564 -1.529 1.00 96.38 83 LEU A N 1
ATOM 602 C CA . LEU A 1 83 ? 7.591 7.743 -2.498 1.00 96.38 83 LEU A CA 1
ATOM 603 C C . LEU A 1 83 ? 7.959 8.862 -3.483 1.00 96.38 83 LEU A C 1
ATOM 605 O O . LEU A 1 83 ? 8.515 9.893 -3.091 1.00 96.38 83 LEU A O 1
ATOM 609 N N . VAL A 1 84 ? 7.637 8.667 -4.757 1.00 94.38 84 VAL A N 1
ATOM 610 C CA . VAL A 1 84 ? 7.641 9.746 -5.747 1.00 94.38 84 VAL A CA 1
ATOM 611 C C . VAL A 1 84 ? 6.215 10.269 -5.859 1.00 94.38 84 VAL A C 1
ATOM 613 O O . VAL A 1 84 ? 5.273 9.483 -5.893 1.00 94.38 84 VAL A O 1
ATOM 616 N N . LYS A 1 85 ? 6.050 11.597 -5.872 1.00 89.94 85 LYS A N 1
ATOM 617 C CA . LYS A 1 85 ? 4.732 12.233 -5.979 1.00 89.94 85 LYS A CA 1
ATOM 618 C C . LYS A 1 85 ? 3.992 11.682 -7.205 1.00 89.94 85 LYS A C 1
ATOM 620 O O . LYS A 1 85 ? 4.597 11.574 -8.267 1.00 89.94 85 LYS A O 1
ATOM 625 N N . ALA A 1 86 ? 2.712 11.354 -7.032 1.00 79.19 86 ALA A N 1
ATOM 626 C CA . ALA A 1 86 ? 1.850 10.954 -8.136 1.00 79.19 86 ALA A CA 1
ATOM 627 C C . ALA A 1 86 ? 1.742 12.101 -9.145 1.00 79.19 86 ALA A C 1
ATOM 629 O O . ALA A 1 86 ? 1.527 13.255 -8.757 1.00 79.19 86 ALA A O 1
ATOM 630 N N . ASP A 1 87 ? 1.899 11.772 -10.419 1.00 78.50 87 ASP A N 1
ATOM 631 C CA . ASP A 1 87 ? 1.644 12.678 -11.528 1.00 78.50 87 ASP A CA 1
ATOM 632 C C . ASP A 1 87 ? 1.083 11.847 -12.691 1.00 78.50 87 ASP A C 1
ATOM 634 O O . ASP A 1 87 ? 1.847 11.223 -13.427 1.00 78.50 87 ASP A O 1
ATOM 638 N N . PRO A 1 88 ? -0.250 11.764 -12.836 1.00 68.12 88 PRO A N 1
ATOM 639 C CA . PRO A 1 88 ? -0.859 10.941 -13.877 1.00 68.12 88 PRO A CA 1
ATOM 640 C C . PRO A 1 88 ? -0.559 11.461 -15.292 1.00 68.12 88 PRO A C 1
ATOM 642 O O . PRO A 1 88 ? -0.692 10.705 -16.251 1.00 68.12 88 PRO A O 1
ATOM 645 N N . ASN A 1 89 ? -0.120 12.718 -15.426 1.00 72.12 89 ASN A N 1
ATOM 646 C CA . ASN A 1 89 ? 0.041 13.402 -16.707 1.00 72.12 89 ASN A CA 1
ATOM 647 C C . ASN A 1 89 ? 1.512 13.626 -17.101 1.00 72.12 89 ASN A C 1
ATOM 649 O O . ASN A 1 89 ? 1.793 13.987 -18.247 1.00 72.12 89 ASN A O 1
ATOM 653 N N . ALA A 1 90 ? 2.471 13.401 -16.197 1.00 72.00 90 ALA A N 1
ATOM 654 C CA . ALA A 1 90 ? 3.890 13.567 -16.499 1.00 72.00 90 ALA A CA 1
ATOM 655 C C . ALA A 1 90 ? 4.534 12.282 -17.034 1.00 72.00 90 ALA A C 1
ATOM 657 O O . ALA A 1 90 ? 4.917 11.372 -16.297 1.00 72.00 90 ALA A O 1
ATOM 658 N N . ALA A 1 91 ? 4.778 12.247 -18.344 1.00 65.31 91 ALA A N 1
ATOM 659 C CA . ALA A 1 91 ? 5.699 11.278 -18.927 1.00 65.31 91 ALA A CA 1
ATOM 660 C C . ALA A 1 91 ? 7.129 11.466 -18.363 1.00 65.31 91 ALA A C 1
ATOM 662 O O . ALA A 1 91 ? 7.550 12.597 -18.107 1.00 65.31 91 ALA A O 1
ATOM 663 N N . PRO A 1 92 ? 7.923 10.390 -18.201 1.00 65.56 92 PRO A N 1
ATOM 664 C CA . PRO A 1 92 ? 7.625 8.985 -18.508 1.00 65.56 92 PRO A CA 1
ATOM 665 C C . PRO A 1 92 ? 6.908 8.219 -17.374 1.00 65.56 92 PRO A C 1
ATOM 667 O O . PRO A 1 92 ? 6.845 6.991 -17.422 1.00 65.56 92 PRO A O 1
ATOM 670 N N . TYR A 1 93 ? 6.421 8.905 -16.337 1.00 68.06 93 TYR A N 1
ATOM 671 C CA . TYR A 1 93 ? 6.037 8.317 -15.055 1.00 68.06 93 TYR A CA 1
ATOM 672 C C . TYR A 1 93 ? 4.531 8.427 -14.796 1.00 68.06 93 TYR A C 1
ATOM 674 O O . TYR A 1 93 ? 4.093 9.220 -13.974 1.00 68.06 93 TYR A O 1
ATOM 682 N N . TRP A 1 94 ? 3.736 7.598 -15.464 1.00 75.06 94 TRP A N 1
ATOM 683 C CA . TRP A 1 94 ? 2.311 7.477 -15.164 1.00 75.06 94 TRP A CA 1
ATOM 684 C C . TRP A 1 94 ? 2.144 6.655 -13.883 1.00 75.06 94 TRP A C 1
ATOM 686 O O . TRP A 1 94 ? 2.332 5.442 -13.894 1.00 75.06 94 TRP A O 1
ATOM 696 N N . ALA A 1 95 ? 1.849 7.327 -12.769 1.00 85.31 95 ALA A N 1
ATOM 697 C CA . ALA A 1 95 ? 1.534 6.661 -11.512 1.00 85.31 95 ALA A CA 1
ATOM 698 C C . ALA A 1 95 ? 0.424 7.366 -10.743 1.00 85.31 95 ALA A C 1
ATOM 700 O O . ALA A 1 95 ? 0.464 8.580 -10.530 1.00 85.31 95 ALA A O 1
ATOM 701 N N . THR A 1 96 ? -0.546 6.573 -10.296 1.00 87.62 96 THR A N 1
ATOM 702 C CA . THR A 1 96 ? -1.686 7.029 -9.494 1.00 87.62 96 THR A CA 1
ATOM 703 C C . THR A 1 96 ? -1.346 7.019 -8.005 1.00 87.62 96 THR A C 1
ATOM 705 O O . THR A 1 96 ? -1.886 7.816 -7.240 1.00 87.62 96 THR A O 1
ATOM 708 N N . ASN A 1 97 ? -0.415 6.148 -7.591 1.00 92.94 97 ASN A N 1
ATOM 709 C CA . ASN A 1 97 ? -0.107 5.847 -6.194 1.00 92.94 97 ASN A CA 1
ATOM 710 C C . ASN A 1 97 ? -1.363 5.483 -5.387 1.00 92.94 97 ASN A C 1
ATOM 712 O O . ASN A 1 97 ? -1.450 5.799 -4.199 1.00 92.94 97 ASN A O 1
ATOM 716 N N . LEU A 1 98 ? -2.339 4.830 -6.018 1.00 91.69 98 LEU A N 1
ATOM 717 C CA . LEU A 1 98 ? -3.557 4.390 -5.351 1.00 91.69 98 LEU A CA 1
ATOM 718 C C . LEU A 1 98 ? -3.417 2.956 -4.851 1.00 91.69 98 LEU A C 1
ATOM 720 O O . LEU A 1 98 ? -2.969 2.059 -5.565 1.00 91.69 98 LEU A O 1
ATOM 724 N N . LEU A 1 99 ? -3.825 2.751 -3.602 1.00 92.12 99 LEU A N 1
ATOM 725 C CA . LEU A 1 99 ? -3.925 1.446 -2.974 1.00 92.12 99 LEU A CA 1
ATOM 726 C C . LEU A 1 99 ? -5.396 1.068 -2.816 1.00 92.12 99 LEU A C 1
ATOM 728 O O . LEU A 1 99 ? -6.142 1.755 -2.117 1.00 92.12 99 LEU A O 1
ATOM 732 N N . TYR A 1 100 ? -5.808 -0.045 -3.415 1.00 88.56 100 TYR A N 1
ATOM 733 C CA . TYR A 1 100 ? -7.200 -0.482 -3.386 1.00 88.56 100 TYR A CA 1
ATOM 734 C C . TYR A 1 100 ? -7.410 -1.546 -2.306 1.00 88.56 100 TYR A C 1
ATOM 736 O O . TYR A 1 100 ? -6.854 -2.643 -2.403 1.00 88.56 100 TYR A O 1
ATOM 744 N N . PRO A 1 101 ? -8.230 -1.269 -1.283 1.00 79.75 101 PRO A N 1
ATOM 745 C CA . PRO A 1 101 ? -8.547 -2.199 -0.202 1.00 79.75 101 PRO A CA 1
ATOM 746 C C . PRO A 1 101 ? -9.644 -3.196 -0.633 1.00 79.75 101 PRO A C 1
ATOM 748 O O . PRO A 1 101 ? -10.678 -3.289 0.022 1.00 79.75 101 PRO A O 1
ATOM 751 N N . SER A 1 102 ? -9.520 -3.895 -1.764 1.00 72.62 102 SER A N 1
ATOM 752 C CA . SER A 1 102 ? -10.582 -4.828 -2.184 1.00 72.62 102 SER A CA 1
ATOM 753 C C . SER A 1 102 ? -10.295 -6.263 -1.742 1.00 72.62 102 SER A C 1
ATOM 755 O O . SER A 1 102 ? -9.204 -6.777 -1.978 1.00 72.62 102 SER A O 1
ATOM 757 N N . GLY A 1 103 ? -11.298 -6.950 -1.192 1.00 68.12 103 GLY A N 1
ATOM 758 C CA . GLY A 1 103 ? -11.225 -8.387 -0.920 1.00 68.12 103 GLY A CA 1
ATOM 759 C C . GLY A 1 103 ? -10.242 -8.764 0.195 1.00 68.12 103 GLY A C 1
ATOM 760 O O . GLY A 1 103 ? -10.148 -8.085 1.213 1.00 68.12 103 GLY A O 1
ATOM 761 N N . ALA A 1 104 ? -9.545 -9.893 0.023 1.00 66.12 104 ALA A N 1
ATOM 762 C CA . ALA A 1 104 ? -8.663 -10.471 1.042 1.00 66.12 104 ALA A CA 1
ATOM 763 C C . ALA A 1 104 ? -7.263 -9.826 1.112 1.00 66.12 104 ALA A C 1
ATOM 765 O O . ALA A 1 104 ? -6.568 -10.009 2.111 1.00 66.12 104 ALA A O 1
ATOM 766 N N . ALA A 1 105 ? -6.838 -9.091 0.078 1.00 71.19 105 ALA A N 1
ATOM 767 C CA . ALA A 1 105 ? -5.521 -8.462 0.019 1.00 71.19 105 ALA A CA 1
ATOM 768 C C . ALA A 1 105 ? -5.580 -7.129 -0.748 1.00 71.19 105 ALA A C 1
ATOM 770 O O . ALA A 1 105 ? -6.127 -7.102 -1.850 1.00 71.19 105 ALA A O 1
ATOM 771 N N . PRO A 1 106 ? -4.998 -6.038 -0.214 1.00 79.81 106 PRO A N 1
ATOM 772 C CA . PRO A 1 106 ? -4.879 -4.788 -0.953 1.00 79.81 106 PRO A CA 1
ATOM 773 C C . PRO A 1 106 ? -4.085 -4.980 -2.249 1.00 79.81 106 PRO A C 1
ATOM 775 O O . PRO A 1 106 ? -3.067 -5.678 -2.245 1.00 79.81 106 PRO A O 1
ATOM 778 N N . PHE A 1 107 ? -4.512 -4.338 -3.336 1.00 86.19 107 PHE A N 1
ATOM 779 C CA . PHE A 1 107 ? -3.840 -4.425 -4.634 1.00 86.19 107 PHE A CA 1
ATOM 780 C C . PHE A 1 107 ? -3.527 -3.040 -5.214 1.00 86.19 107 PHE A C 1
ATOM 782 O O . PHE A 1 107 ? -4.069 -2.021 -4.779 1.00 86.19 107 PHE A O 1
ATOM 789 N N . LEU A 1 108 ? -2.609 -3.022 -6.179 1.00 89.12 108 LEU A N 1
ATOM 790 C CA . LEU A 1 108 ? -2.227 -1.847 -6.959 1.00 89.12 108 LEU A CA 1
ATOM 791 C C . LEU A 1 108 ? -2.800 -1.988 -8.362 1.00 89.12 108 LEU A C 1
ATOM 793 O O . LEU A 1 108 ? -2.832 -3.092 -8.909 1.00 89.12 108 LEU A O 1
ATOM 797 N N . ASP A 1 109 ? -3.231 -0.878 -8.940 1.00 86.06 109 ASP A N 1
ATOM 798 C CA . ASP A 1 109 ? -3.735 -0.866 -10.303 1.00 86.06 109 ASP A CA 1
ATOM 799 C C . ASP A 1 109 ? -2.617 -0.866 -11.361 1.00 86.06 109 ASP A C 1
ATOM 801 O O . ASP A 1 109 ? -1.430 -1.010 -11.049 1.00 86.06 109 ASP A O 1
ATOM 805 N N . SER A 1 110 ? -3.003 -0.729 -12.631 1.00 85.19 110 SER A N 1
ATOM 806 C CA . SER A 1 110 ? -2.072 -0.570 -13.745 1.00 85.19 110 SER A CA 1
ATOM 807 C C . SER A 1 110 ? -1.236 0.705 -13.622 1.00 85.19 110 SER A C 1
ATOM 809 O O . SER A 1 110 ? -0.060 0.665 -13.960 1.00 85.19 110 SER A O 1
ATOM 811 N N . GLY A 1 111 ? -1.789 1.801 -13.087 1.00 84.81 111 GLY A N 1
ATOM 812 C CA . GLY A 1 111 ? -1.037 3.026 -12.792 1.00 84.81 111 GLY A CA 1
ATOM 813 C C . GLY A 1 111 ? 0.039 2.820 -11.722 1.00 84.81 111 GLY A C 1
ATOM 814 O O . GLY A 1 111 ? 1.118 3.401 -11.787 1.00 84.81 111 GLY A O 1
ATOM 815 N N . GLY A 1 112 ? -0.213 1.941 -10.762 1.00 90.31 112 GLY A N 1
ATOM 816 C CA . GLY A 1 112 ? 0.757 1.476 -9.791 1.00 90.31 112 GLY A CA 1
ATOM 817 C C . GLY A 1 112 ? 1.250 2.532 -8.803 1.00 90.31 112 GLY A C 1
ATOM 818 O O . GLY A 1 112 ? 0.676 3.602 -8.594 1.00 90.31 112 GLY A O 1
ATOM 819 N N . LEU A 1 113 ? 2.355 2.173 -8.157 1.00 93.75 113 LEU A N 1
ATOM 820 C CA . LEU A 1 113 ? 3.055 2.913 -7.124 1.00 93.75 113 LEU A CA 1
ATOM 821 C C . LEU A 1 113 ? 4.462 3.266 -7.606 1.00 93.75 113 LEU A C 1
ATOM 823 O O . LEU A 1 113 ? 5.275 2.380 -7.894 1.00 93.75 113 LEU A O 1
ATOM 827 N N . LEU A 1 114 ? 4.775 4.557 -7.629 1.00 94.88 114 LEU A N 1
ATOM 828 C CA . LEU A 1 114 ? 6.079 5.065 -8.031 1.00 94.88 114 LEU A CA 1
ATOM 829 C C . LEU A 1 114 ? 6.935 5.396 -6.813 1.00 94.88 114 LEU A C 1
ATOM 831 O O . LEU A 1 114 ? 6.567 6.193 -5.947 1.00 94.88 114 LEU A O 1
ATOM 835 N N . PHE A 1 115 ? 8.126 4.817 -6.760 1.00 95.81 115 PHE A N 1
ATOM 836 C CA . PHE A 1 115 ? 9.060 5.041 -5.665 1.00 95.81 115 PHE A CA 1
ATOM 837 C C . PHE A 1 115 ? 10.491 5.115 -6.176 1.00 95.81 115 PHE A C 1
ATOM 839 O O . PHE A 1 115 ? 10.830 4.635 -7.257 1.00 95.81 115 PHE A O 1
ATOM 846 N N . LYS A 1 116 ? 11.365 5.734 -5.389 1.00 95.81 116 LYS A N 1
ATOM 847 C CA . LYS A 1 116 ? 12.782 5.865 -5.717 1.00 95.81 116 LYS A CA 1
A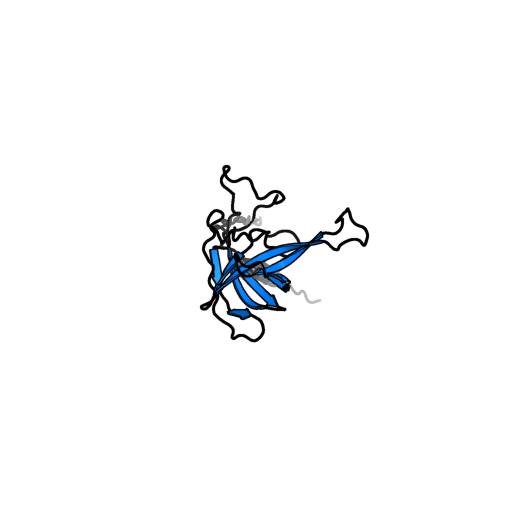TOM 848 C C . LYS A 1 116 ? 13.660 5.359 -4.593 1.00 95.81 116 LYS A C 1
ATOM 850 O O . LYS A 1 116 ? 13.346 5.498 -3.413 1.00 95.81 116 LYS A O 1
ATOM 855 N N . THR A 1 117 ? 14.796 4.820 -4.998 1.00 96.50 117 THR A N 1
ATOM 856 C CA . THR A 1 117 ? 15.961 4.578 -4.147 1.00 96.50 117 THR A CA 1
ATOM 857 C C . THR A 1 117 ? 16.989 5.687 -4.361 1.00 96.50 117 THR A C 1
ATOM 859 O O . THR A 1 117 ? 16.814 6.543 -5.226 1.00 96.50 117 THR A O 1
ATOM 862 N N . SER A 1 118 ? 18.120 5.633 -3.653 1.00 95.25 118 SER A N 1
ATOM 863 C CA . SER A 1 118 ? 19.255 6.530 -3.917 1.00 95.25 118 SER A CA 1
ATOM 864 C C . SER A 1 118 ? 19.876 6.393 -5.314 1.00 95.25 118 SER A C 1
ATOM 866 O O . SER A 1 118 ? 20.668 7.243 -5.701 1.00 95.25 118 SER A O 1
ATOM 868 N N . VAL A 1 119 ? 19.548 5.337 -6.069 1.00 93.88 119 VAL A N 1
ATOM 869 C CA . VAL A 1 119 ? 20.160 5.054 -7.381 1.00 93.88 119 VAL A CA 1
ATOM 870 C C . VAL A 1 119 ? 19.163 5.177 -8.524 1.00 93.88 119 VAL A C 1
ATOM 872 O O . VAL A 1 119 ? 19.546 5.523 -9.639 1.00 93.88 119 VAL A O 1
ATOM 875 N N . ARG A 1 120 ? 17.898 4.816 -8.291 1.00 92.88 120 ARG A N 1
ATOM 876 C CA . ARG A 1 120 ? 16.939 4.632 -9.381 1.00 92.88 120 ARG A CA 1
ATOM 877 C C . ARG A 1 120 ? 15.490 4.727 -8.920 1.00 92.88 120 ARG A C 1
ATOM 879 O O . ARG A 1 120 ? 15.192 4.395 -7.769 1.00 92.88 120 ARG A O 1
ATOM 886 N N . THR A 1 121 ? 14.627 5.122 -9.850 1.00 93.38 121 THR A N 1
ATOM 887 C CA . THR A 1 121 ? 13.164 5.110 -9.739 1.00 93.38 121 THR A CA 1
ATOM 888 C C . THR A 1 121 ? 12.601 3.792 -10.269 1.00 93.38 121 THR A C 1
ATOM 890 O O . THR A 1 121 ? 13.084 3.265 -11.273 1.00 93.38 121 THR A O 1
ATOM 893 N N . TYR A 1 122 ? 11.583 3.277 -9.593 1.00 94.19 122 TYR A N 1
ATOM 894 C CA . TYR A 1 122 ? 10.888 2.032 -9.894 1.00 94.19 122 TYR A CA 1
ATOM 895 C C . TYR A 1 122 ? 9.382 2.282 -9.891 1.00 94.19 122 TYR A C 1
ATOM 897 O O . TYR A 1 122 ? 8.896 3.110 -9.117 1.00 94.19 122 TYR A O 1
ATOM 905 N N . ALA A 1 123 ? 8.661 1.535 -10.720 1.00 93.56 123 ALA A N 1
ATOM 906 C CA . ALA A 1 123 ? 7.210 1.438 -10.665 1.00 93.56 123 ALA A CA 1
ATOM 907 C C . ALA A 1 123 ? 6.825 0.020 -10.241 1.00 93.56 123 ALA A C 1
ATOM 909 O O . ALA A 1 123 ? 7.356 -0.955 -10.778 1.00 93.56 123 ALA A O 1
ATOM 910 N N . LEU A 1 124 ? 5.918 -0.083 -9.274 1.00 94.00 124 LEU A N 1
ATOM 911 C CA . LEU A 1 124 ? 5.261 -1.323 -8.879 1.00 94.00 124 LEU A CA 1
ATOM 912 C C . LEU A 1 124 ? 3.798 -1.235 -9.306 1.00 94.00 124 LEU A C 1
ATOM 914 O O . LEU A 1 124 ? 3.080 -0.385 -8.799 1.00 94.00 124 LEU A O 1
ATOM 918 N N . PHE A 1 125 ? 3.348 -2.100 -10.201 1.00 92.56 125 PHE A N 1
ATOM 919 C CA . PHE A 1 125 ? 2.008 -2.018 -10.784 1.00 92.56 125 PHE A CA 1
ATOM 920 C C . PHE A 1 125 ? 1.410 -3.409 -10.974 1.00 92.56 125 PHE A C 1
ATOM 922 O O . PHE A 1 125 ? 2.127 -4.417 -10.972 1.00 92.56 125 PHE A O 1
ATOM 929 N N . GLY A 1 126 ? 0.091 -3.468 -11.119 1.00 89.25 126 GLY A N 1
ATOM 930 C CA . GLY A 1 126 ? -0.592 -4.667 -11.581 1.00 89.25 126 GLY A CA 1
ATOM 931 C C . GLY A 1 126 ? -0.344 -4.855 -13.074 1.00 89.25 126 GLY A C 1
ATOM 932 O O . GLY A 1 126 ? -0.749 -4.014 -13.874 1.00 89.25 126 GLY A O 1
ATOM 933 N N . MET A 1 127 ? 0.318 -5.947 -13.458 1.00 88.50 127 MET A N 1
ATOM 934 C CA . MET A 1 127 ? 0.366 -6.386 -14.850 1.00 88.50 127 MET A CA 1
ATOM 935 C C . MET A 1 127 ? -0.670 -7.473 -15.079 1.00 88.50 127 MET A C 1
ATOM 937 O O . MET A 1 127 ? -0.767 -8.427 -14.309 1.00 88.50 127 MET A O 1
ATOM 941 N N . GLU A 1 128 ? -1.433 -7.336 -16.152 1.00 87.25 128 GLU A N 1
ATOM 942 C CA . GLU A 1 128 ? -2.321 -8.392 -16.602 1.00 87.25 128 GLU A CA 1
ATOM 943 C C . GLU A 1 128 ? -1.493 -9.468 -17.310 1.00 87.25 128 GLU A C 1
ATOM 945 O O . GLU A 1 128 ? -0.861 -9.231 -18.341 1.00 87.25 128 GLU A O 1
ATOM 950 N N . THR A 1 129 ? -1.450 -10.654 -16.717 1.00 83.19 129 THR A N 1
ATOM 951 C CA . THR A 1 129 ? -0.868 -11.848 -17.318 1.00 83.19 129 THR A CA 1
ATOM 952 C C . THR A 1 129 ? -1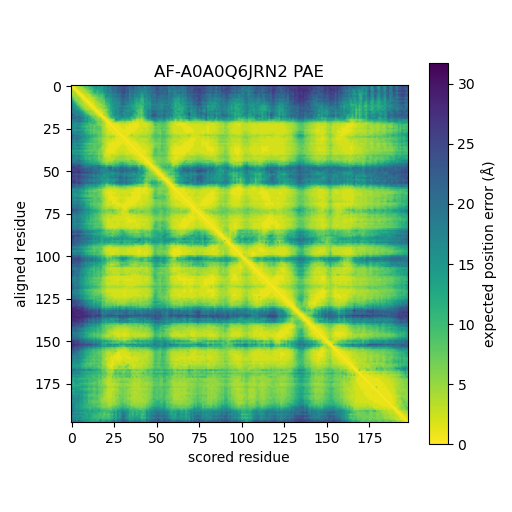.992 -12.764 -17.755 1.00 83.19 129 THR A C 1
ATOM 954 O O . THR A 1 129 ? -2.643 -13.408 -16.932 1.00 83.19 129 THR A O 1
ATOM 957 N N . CYS A 1 130 ? -2.212 -12.819 -19.063 1.00 83.25 130 CYS A N 1
ATOM 958 C CA . CYS A 1 130 ? -3.128 -13.767 -19.668 1.00 83.25 130 CYS A CA 1
ATOM 959 C C . CYS A 1 130 ? -2.373 -15.044 -20.015 1.00 83.25 130 CYS A C 1
ATOM 961 O O . CYS A 1 130 ? -1.355 -15.008 -20.715 1.00 83.25 130 CYS A O 1
ATOM 963 N N . SER A 1 131 ? -2.870 -16.182 -19.538 1.00 79.00 131 SER A N 1
ATOM 964 C CA . SER A 1 131 ? -2.406 -17.457 -20.075 1.00 79.00 131 SER A CA 1
ATOM 965 C C . SER A 1 131 ? -2.923 -17.543 -21.504 1.00 79.00 131 SER A C 1
ATOM 967 O O . SER A 1 131 ? -4.133 -17.499 -21.720 1.00 79.00 131 SER A O 1
ATOM 969 N N . ALA A 1 132 ? -2.025 -17.639 -22.489 1.00 67.06 132 ALA A N 1
ATOM 970 C CA . ALA A 1 132 ? -2.441 -18.005 -23.833 1.00 67.06 132 ALA A CA 1
ATOM 971 C C . ALA A 1 132 ? -3.086 -19.391 -23.728 1.00 67.06 132 ALA A C 1
ATOM 973 O O . ALA A 1 132 ? -2.392 -20.397 -23.559 1.00 67.06 132 ALA A O 1
ATOM 974 N N . SER A 1 133 ? -4.418 -19.441 -23.778 1.00 64.38 133 SER A N 1
ATOM 975 C CA . SER A 1 133 ? -5.116 -20.671 -24.111 1.00 64.38 133 SER A CA 1
ATOM 976 C C . SER A 1 133 ? -4.511 -21.139 -25.437 1.00 64.38 133 SER A C 1
ATOM 978 O O . SER A 1 133 ? -4.185 -20.338 -26.314 1.00 64.38 133 SER A O 1
ATOM 980 N N . SER A 1 134 ? -4.228 -22.431 -25.559 1.00 61.72 134 SER A N 1
ATOM 981 C CA . SER A 1 134 ? -3.430 -23.033 -26.636 1.00 61.72 134 SER A CA 1
ATOM 982 C C . SER A 1 134 ? -4.031 -22.912 -28.055 1.00 61.72 134 SER A C 1
ATOM 984 O O . SER A 1 134 ? -3.606 -23.621 -28.965 1.00 61.72 134 SER A O 1
ATOM 986 N N . GLY A 1 135 ? -4.981 -22.006 -28.279 1.00 61.22 135 GLY A N 1
ATOM 987 C CA . GLY A 1 135 ? -5.544 -21.646 -29.571 1.00 61.22 135 GLY A CA 1
ATOM 988 C C . GLY A 1 135 ? -5.773 -20.138 -29.634 1.00 61.22 135 GLY A C 1
ATOM 989 O O . GLY A 1 135 ? -6.402 -19.555 -28.759 1.00 61.22 135 GLY A O 1
ATOM 990 N N . ALA A 1 136 ? -5.229 -19.505 -30.670 1.00 58.34 136 ALA A N 1
ATOM 991 C CA . ALA A 1 136 ? -5.320 -18.072 -30.901 1.00 58.34 136 ALA A CA 1
ATOM 992 C C . ALA A 1 136 ? -6.776 -17.575 -30.866 1.00 58.34 136 ALA A C 1
ATOM 994 O O . ALA A 1 136 ? -7.586 -17.989 -31.693 1.00 58.34 136 ALA A O 1
ATOM 995 N N . GLY A 1 137 ? -7.085 -16.649 -29.957 1.00 58.91 137 GLY A N 1
ATOM 996 C CA . GLY A 1 137 ? -8.249 -15.779 -30.117 1.00 58.91 137 GLY A CA 1
ATOM 997 C C . GLY A 1 137 ? -8.892 -15.274 -28.836 1.00 58.91 137 GLY A C 1
ATOM 998 O O . GLY A 1 137 ? -9.405 -14.162 -28.859 1.00 58.91 137 GLY A O 1
ATOM 999 N N . ASP A 1 138 ? -8.844 -16.031 -27.738 1.00 66.06 138 ASP A N 1
ATOM 1000 C CA . ASP A 1 138 ? -9.611 -15.665 -26.544 1.00 66.06 138 ASP A CA 1
ATOM 1001 C C . ASP A 1 138 ? -8.789 -15.879 -25.269 1.00 66.06 138 ASP A C 1
ATOM 1003 O O . ASP A 1 138 ? -8.599 -16.999 -24.779 1.00 66.06 138 ASP A O 1
ATOM 1007 N N . ALA A 1 139 ? -8.230 -14.781 -24.762 1.00 63.62 139 ALA A N 1
ATOM 1008 C CA . ALA A 1 139 ? -7.561 -14.730 -23.472 1.00 63.62 139 ALA A CA 1
ATOM 1009 C C . ALA A 1 139 ? -8.625 -14.776 -22.363 1.00 63.62 139 ALA A C 1
ATOM 1011 O O . ALA A 1 139 ? -8.949 -13.768 -21.749 1.00 63.62 139 ALA A O 1
ATOM 1012 N N . THR A 1 140 ? -9.212 -15.952 -22.136 1.00 72.56 140 THR A N 1
ATOM 1013 C CA . THR A 1 140 ? -10.311 -16.123 -21.172 1.00 72.56 140 THR A CA 1
ATOM 1014 C C . THR A 1 140 ? -9.849 -16.214 -19.717 1.00 72.56 140 THR A C 1
ATOM 1016 O O . THR A 1 140 ? -10.690 -16.207 -18.824 1.00 72.56 140 THR A O 1
ATOM 1019 N N . ASP A 1 141 ? -8.540 -16.317 -19.460 1.00 81.06 141 ASP A N 1
ATOM 1020 C CA . ASP A 1 141 ? -7.981 -16.405 -18.106 1.00 81.06 141 ASP A CA 1
ATOM 1021 C C . ASP A 1 141 ? -6.804 -15.436 -17.941 1.00 81.06 141 ASP A C 1
ATOM 1023 O O . ASP A 1 141 ? -5.627 -15.766 -18.150 1.00 81.06 141 ASP A O 1
ATOM 1027 N N . CYS A 1 142 ? -7.159 -14.191 -17.636 1.00 82.94 142 CYS A N 1
ATOM 1028 C CA . CYS A 1 142 ? -6.224 -13.132 -17.306 1.00 82.94 142 CYS A CA 1
ATOM 1029 C C . CYS A 1 142 ? -6.193 -12.932 -15.794 1.00 82.94 142 CYS A C 1
ATOM 1031 O O . CYS A 1 142 ? -7.217 -12.757 -15.135 1.00 82.94 142 CYS A O 1
ATOM 1033 N N . THR A 1 143 ? -4.986 -12.952 -15.240 1.00 85.62 143 THR A N 1
ATOM 1034 C CA . THR A 1 143 ? -4.745 -12.696 -13.821 1.00 85.62 143 THR A CA 1
ATOM 1035 C C . THR A 1 143 ? -3.897 -11.445 -13.685 1.00 85.62 143 THR A C 1
ATOM 1037 O O . THR A 1 143 ? -2.935 -11.258 -14.427 1.00 85.62 143 THR A O 1
ATOM 1040 N N . ILE A 1 144 ? -4.241 -10.573 -12.741 1.00 84.62 144 ILE A N 1
ATOM 1041 C CA . ILE A 1 144 ? -3.408 -9.413 -12.424 1.00 84.62 144 ILE A CA 1
ATOM 1042 C C . ILE A 1 144 ? -2.344 -9.861 -11.424 1.00 84.62 144 ILE A C 1
ATOM 1044 O O . ILE A 1 144 ? -2.658 -10.232 -10.291 1.00 84.62 144 ILE A O 1
ATOM 1048 N N . ALA A 1 145 ? -1.083 -9.819 -11.842 1.00 88.50 145 ALA A N 1
ATOM 1049 C CA . ALA A 1 145 ? 0.070 -10.118 -11.007 1.00 88.50 145 ALA A CA 1
ATOM 1050 C C . ALA A 1 145 ? 0.866 -8.833 -10.729 1.00 88.50 145 ALA A C 1
ATOM 1052 O O . ALA A 1 145 ? 1.041 -8.007 -11.626 1.00 88.50 145 ALA A O 1
ATOM 1053 N N . PRO A 1 146 ? 1.389 -8.632 -9.509 1.00 91.88 146 PRO A N 1
ATOM 1054 C CA . PRO A 1 146 ? 2.233 -7.483 -9.237 1.00 91.88 146 PRO A CA 1
ATOM 1055 C C . PRO A 1 146 ? 3.578 -7.634 -9.950 1.00 91.88 146 PRO A C 1
ATOM 1057 O O . PRO A 1 146 ? 4.228 -8.683 -9.904 1.00 91.88 146 PRO A O 1
ATOM 1060 N N . ALA A 1 147 ? 4.027 -6.556 -10.575 1.00 93.38 147 ALA A N 1
ATOM 1061 C CA . ALA A 1 147 ? 5.311 -6.499 -11.246 1.00 93.38 147 ALA A CA 1
ATOM 1062 C C . ALA A 1 147 ? 6.051 -5.214 -10.936 1.00 93.38 147 ALA A C 1
ATOM 1064 O O . ALA A 1 147 ? 5.458 -4.175 -10.656 1.00 93.38 147 ALA A O 1
ATOM 1065 N N . ILE A 1 148 ? 7.376 -5.309 -10.998 1.00 94.00 148 ILE A N 1
ATOM 1066 C CA . ILE A 1 148 ? 8.258 -4.163 -10.852 1.00 94.00 148 ILE A CA 1
ATOM 1067 C C . ILE A 1 148 ? 8.992 -3.951 -12.154 1.00 94.00 148 ILE A C 1
ATOM 1069 O O . ILE A 1 148 ? 9.634 -4.865 -12.683 1.00 94.00 148 ILE A O 1
ATOM 1073 N N . GLY A 1 149 ? 8.904 -2.722 -12.633 1.00 90.94 149 GLY A N 1
ATOM 1074 C CA . GLY A 1 149 ? 9.588 -2.262 -13.818 1.00 90.94 149 GLY A CA 1
ATOM 1075 C C . GLY A 1 149 ? 10.301 -0.949 -13.567 1.00 90.94 149 GLY A C 1
ATOM 1076 O O . GLY A 1 149 ? 10.136 -0.271 -12.545 1.00 90.94 149 GLY A O 1
ATOM 1077 N N . TYR A 1 150 ? 11.118 -0.598 -14.538 1.00 86.38 150 TYR A N 1
ATOM 1078 C CA . TYR A 1 150 ? 11.680 0.730 -14.626 1.00 86.38 150 TYR A CA 1
ATOM 1079 C C . TYR A 1 150 ? 10.756 1.576 -15.506 1.00 86.38 150 TYR A C 1
ATOM 1081 O O . TYR A 1 150 ? 10.404 1.150 -16.607 1.00 86.38 150 TYR A O 1
ATOM 1089 N N . PRO A 1 151 ? 10.365 2.775 -15.070 1.00 72.00 151 PRO A N 1
ATOM 1090 C CA . PRO A 1 151 ? 9.493 3.607 -15.884 1.00 72.00 151 PRO A CA 1
ATOM 1091 C C . PRO A 1 151 ? 10.168 3.965 -17.214 1.00 72.00 151 PRO A C 1
ATOM 1093 O O . PRO A 1 151 ? 11.338 4.351 -17.238 1.00 72.00 151 PRO A O 1
ATOM 1096 N N . GLY A 1 152 ? 9.440 3.820 -18.321 1.00 68.50 152 GLY A N 1
ATOM 1097 C CA . GLY A 1 152 ? 9.915 4.185 -19.660 1.00 68.50 152 GLY A CA 1
ATOM 1098 C C . GLY A 1 152 ? 10.904 3.216 -20.321 1.00 68.50 152 GLY A C 1
ATOM 1099 O O . GLY A 1 152 ? 11.273 3.448 -21.469 1.00 68.50 152 GLY A O 1
ATOM 1100 N N . ILE A 1 153 ? 11.313 2.126 -19.662 1.00 59.25 153 ILE A N 1
ATOM 1101 C CA . ILE A 1 153 ? 12.096 1.055 -20.296 1.00 59.25 153 ILE A CA 1
ATOM 1102 C C . ILE A 1 153 ? 11.336 -0.255 -20.090 1.00 59.25 153 ILE A C 1
ATOM 1104 O O . ILE A 1 153 ? 11.064 -0.644 -18.962 1.00 59.25 153 ILE A O 1
ATOM 1108 N N . GLY A 1 154 ? 10.925 -0.905 -21.180 1.00 74.81 154 GLY A N 1
ATOM 1109 C CA . GLY A 1 154 ? 9.962 -2.020 -21.202 1.00 74.81 154 GLY A CA 1
ATOM 1110 C C . GLY A 1 154 ? 10.372 -3.310 -20.475 1.00 74.81 154 GLY A C 1
ATOM 1111 O O . GLY A 1 154 ? 9.809 -4.366 -20.740 1.00 74.81 154 GLY A O 1
ATOM 1112 N N . GLU A 1 155 ? 11.343 -3.261 -19.566 1.00 84.50 155 GLU A N 1
ATOM 1113 C CA . GLU A 1 155 ? 11.706 -4.368 -18.695 1.00 84.50 155 GLU A CA 1
ATOM 1114 C C . GLU A 1 155 ? 10.887 -4.315 -17.405 1.00 84.50 155 GLU A C 1
ATOM 1116 O O . GLU A 1 155 ? 11.127 -3.496 -16.514 1.00 84.50 155 GLU A O 1
ATOM 1121 N N . SER A 1 156 ? 9.940 -5.240 -17.291 1.00 90.38 156 SER A N 1
ATOM 1122 C CA . SER A 1 156 ? 9.182 -5.489 -16.066 1.00 90.38 156 SER A CA 1
ATOM 1123 C C . SER A 1 156 ? 9.336 -6.944 -15.653 1.00 90.38 156 SER A C 1
ATOM 1125 O O . SER A 1 156 ? 9.460 -7.830 -16.500 1.00 90.38 156 SER A O 1
ATOM 1127 N N . ARG A 1 157 ? 9.368 -7.208 -14.347 1.00 93.06 157 ARG A N 1
ATOM 1128 C CA . ARG A 1 157 ? 9.443 -8.572 -13.810 1.00 93.06 157 ARG A CA 1
ATOM 1129 C C . ARG A 1 157 ? 8.342 -8.785 -12.791 1.00 93.06 157 ARG A C 1
ATOM 1131 O O . ARG A 1 157 ? 8.174 -7.961 -11.894 1.00 93.06 157 ARG A O 1
ATOM 1138 N N . ALA A 1 158 ? 7.661 -9.920 -12.903 1.00 92.06 158 ALA A N 1
ATOM 1139 C CA . ALA A 1 158 ? 6.721 -10.368 -11.891 1.00 92.06 158 ALA A CA 1
ATOM 1140 C C . ALA A 1 158 ? 7.424 -10.510 -10.533 1.00 92.06 158 ALA A C 1
ATOM 1142 O O . ALA A 1 158 ? 8.568 -10.981 -10.438 1.00 92.06 158 ALA A O 1
ATOM 1143 N N . VAL A 1 159 ? 6.733 -10.088 -9.483 1.00 93.75 159 VAL A N 1
ATOM 1144 C CA . VAL A 1 159 ? 7.175 -10.198 -8.093 1.00 93.75 159 VAL A CA 1
ATOM 1145 C C . VAL A 1 159 ? 6.042 -10.744 -7.244 1.00 93.75 159 VAL A C 1
ATOM 1147 O O . VAL A 1 159 ? 4.881 -10.725 -7.633 1.00 93.75 159 VAL A O 1
ATOM 1150 N N . THR A 1 160 ? 6.368 -11.207 -6.046 1.00 93.25 160 THR A N 1
ATOM 1151 C CA . THR A 1 160 ? 5.357 -11.371 -5.003 1.00 93.25 160 THR A CA 1
ATOM 1152 C C . THR A 1 160 ? 5.319 -10.090 -4.191 1.00 93.25 160 THR A C 1
ATOM 1154 O O . THR A 1 160 ? 6.337 -9.707 -3.614 1.00 93.25 160 THR A O 1
ATOM 1157 N N . PHE A 1 161 ? 4.158 -9.445 -4.144 1.00 92.38 161 PHE A N 1
ATOM 1158 C CA . PHE A 1 161 ? 3.916 -8.249 -3.352 1.00 92.38 161 PHE A CA 1
ATOM 1159 C C . PHE A 1 161 ? 2.826 -8.536 -2.327 1.00 92.38 161 PHE A C 1
ATOM 1161 O O . PHE A 1 161 ? 1.730 -8.957 -2.687 1.00 92.38 161 PHE A O 1
ATOM 1168 N N . THR A 1 162 ? 3.134 -8.338 -1.050 1.00 92.56 162 THR A N 1
ATOM 1169 C CA . THR A 1 162 ? 2.177 -8.546 0.041 1.00 92.56 162 THR A CA 1
ATOM 1170 C C . THR A 1 162 ? 2.034 -7.270 0.845 1.00 92.56 162 THR A C 1
ATOM 1172 O O . THR A 1 162 ? 3.047 -6.677 1.225 1.00 92.56 162 THR A O 1
ATOM 1175 N N . ILE A 1 163 ? 0.793 -6.903 1.153 1.00 90.31 163 ILE A N 1
ATOM 1176 C CA . ILE A 1 163 ? 0.446 -5.772 2.005 1.00 90.31 163 ILE A CA 1
ATOM 1177 C C . ILE A 1 163 ? -0.369 -6.287 3.190 1.00 90.31 163 ILE A C 1
ATOM 1179 O O . ILE A 1 163 ? -1.319 -7.046 3.010 1.00 90.31 163 ILE A O 1
ATOM 1183 N N . THR A 1 164 ? -0.027 -5.849 4.398 1.00 90.50 164 THR A N 1
ATOM 1184 C CA . THR A 1 164 ? -0.806 -6.139 5.609 1.00 90.50 164 THR A CA 1
ATOM 1185 C C . THR A 1 164 ? -1.114 -4.848 6.349 1.00 90.50 164 THR A C 1
ATOM 1187 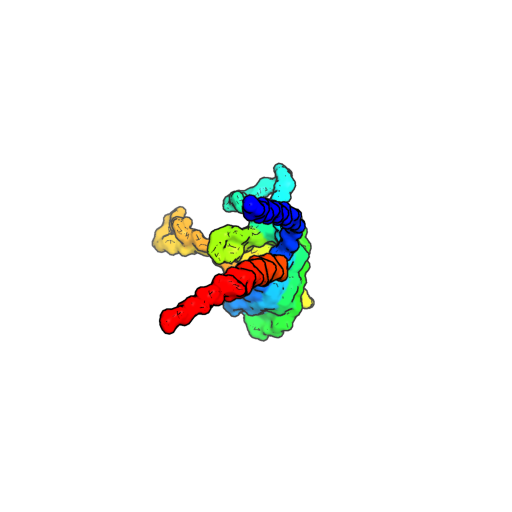O O . THR A 1 164 ? -0.193 -4.076 6.629 1.00 90.50 164 THR A O 1
ATOM 1190 N N . ALA A 1 165 ? -2.383 -4.628 6.694 1.00 88.06 165 ALA A N 1
ATOM 1191 C CA . ALA A 1 165 ? -2.782 -3.496 7.522 1.00 88.06 165 ALA A CA 1
ATOM 1192 C C . ALA A 1 165 ? -2.109 -3.577 8.899 1.00 88.06 165 ALA A C 1
ATOM 1194 O O . ALA A 1 165 ? -2.086 -4.638 9.530 1.00 88.06 165 ALA A O 1
ATOM 1195 N N . VAL A 1 166 ? -1.549 -2.459 9.356 1.00 87.06 166 VAL A N 1
ATOM 1196 C CA . VAL A 1 166 ? -1.065 -2.318 10.729 1.00 87.06 166 VAL A CA 1
ATOM 1197 C C . VAL A 1 166 ? -2.267 -1.923 11.583 1.00 87.06 166 VAL A C 1
ATOM 1199 O O . VAL A 1 166 ? -2.879 -0.896 11.291 1.00 87.06 166 VAL A O 1
ATOM 1202 N N . PRO A 1 167 ? -2.639 -2.702 12.616 1.00 82.81 167 PRO A N 1
ATOM 1203 C CA . PRO A 1 167 ? -3.756 -2.328 13.468 1.00 82.81 167 PRO A CA 1
ATOM 1204 C C . PRO A 1 167 ? -3.493 -0.963 14.101 1.00 82.81 167 PRO A C 1
ATOM 1206 O O . PRO A 1 167 ? -2.427 -0.738 14.684 1.00 82.81 167 PR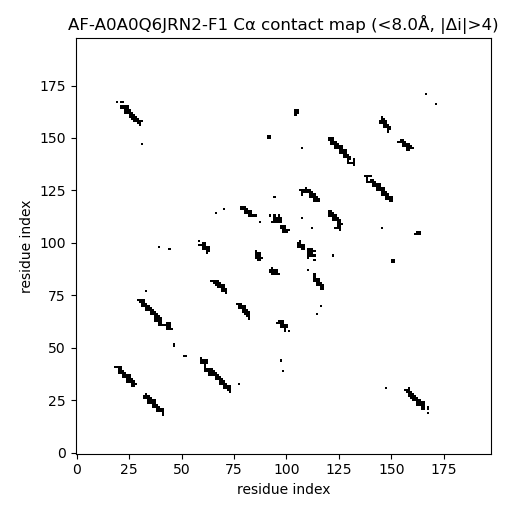O A O 1
ATOM 1209 N N . GLU A 1 168 ? -4.458 -0.058 13.981 1.00 83.62 168 GLU A N 1
ATOM 1210 C CA . GLU A 1 168 ? -4.300 1.299 14.481 1.00 83.62 168 GLU A CA 1
ATOM 1211 C C . GLU A 1 168 ? -4.117 1.288 16.010 1.00 83.62 168 GLU A C 1
ATOM 1213 O O . GLU A 1 168 ? -4.791 0.522 16.712 1.00 83.62 168 GLU A O 1
ATOM 1218 N N . PRO A 1 169 ? -3.257 2.154 16.580 1.00 83.19 169 PRO A N 1
ATOM 1219 C CA . PRO A 1 169 ? -3.122 2.294 18.032 1.00 83.19 169 PRO A CA 1
ATOM 1220 C C . PRO A 1 169 ? -4.466 2.552 18.734 1.00 83.19 169 PRO A C 1
ATOM 1222 O O . PRO A 1 169 ? -4.685 2.084 19.852 1.00 83.19 169 PRO A O 1
ATOM 1225 N N . GLY A 1 170 ? -5.393 3.239 18.052 1.00 82.88 170 GLY A N 1
ATOM 1226 C CA . GLY A 1 170 ? -6.759 3.463 18.525 1.00 82.88 170 GLY A CA 1
ATOM 1227 C C . GLY A 1 170 ? -7.569 2.173 18.671 1.00 82.88 170 GLY A C 1
ATOM 1228 O O . GLY A 1 170 ? -8.293 2.014 19.654 1.00 82.88 170 GLY A O 1
ATOM 1229 N N . THR A 1 171 ? -7.403 1.210 17.762 1.00 83.31 171 THR A N 1
ATOM 1230 C CA . THR A 1 171 ? -8.067 -0.098 17.856 1.00 83.31 171 THR A CA 1
ATOM 1231 C C . THR A 1 171 ? -7.597 -0.861 19.091 1.00 83.31 171 THR A C 1
ATOM 1233 O O . THR A 1 171 ? -8.426 -1.387 19.836 1.00 83.31 171 THR A O 1
ATOM 1236 N N . TRP A 1 172 ? -6.289 -0.862 19.371 1.00 87.50 172 TRP A N 1
ATOM 1237 C CA . TRP A 1 172 ? -5.750 -1.463 20.595 1.00 87.50 172 TRP A CA 1
ATOM 1238 C C . TRP A 1 172 ? -6.294 -0.781 21.845 1.00 87.50 172 TRP A C 1
ATOM 1240 O O . TRP A 1 172 ? -6.724 -1.459 22.777 1.00 87.50 172 TRP A O 1
ATOM 1250 N N . ALA A 1 173 ? -6.319 0.553 21.855 1.00 87.12 173 ALA A N 1
ATOM 1251 C CA . ALA A 1 173 ? -6.863 1.316 22.969 1.00 87.12 173 ALA A CA 1
ATOM 1252 C C . ALA A 1 173 ? -8.345 0.981 23.209 1.00 87.12 173 ALA A C 1
ATOM 1254 O O . ALA A 1 173 ? -8.721 0.687 24.341 1.00 87.12 173 ALA A O 1
ATOM 1255 N N . MET A 1 174 ? -9.172 0.935 22.161 1.00 88.44 174 MET A N 1
ATOM 1256 C CA . MET A 1 174 ? -10.590 0.568 22.268 1.00 88.44 174 MET A CA 1
ATOM 1257 C C . MET A 1 174 ? -10.788 -0.870 22.757 1.00 88.44 174 MET A C 1
ATOM 1259 O O . MET A 1 174 ? -11.641 -1.108 23.612 1.00 88.44 174 MET A O 1
ATOM 1263 N N . MET A 1 175 ? -9.974 -1.821 22.285 1.00 90.75 175 MET A N 1
ATOM 1264 C CA . MET A 1 175 ? -10.006 -3.199 22.785 1.00 90.75 175 MET A CA 1
ATOM 1265 C C . MET A 1 175 ? -9.646 -3.259 24.271 1.00 90.75 175 MET A C 1
ATOM 1267 O O . MET A 1 175 ? -10.379 -3.860 25.056 1.00 90.75 175 MET A O 1
ATOM 1271 N N . LEU A 1 176 ? -8.560 -2.600 24.682 1.00 93.06 176 LEU A N 1
ATOM 1272 C CA . LEU A 1 176 ? -8.127 -2.557 26.081 1.00 93.06 176 LEU A CA 1
ATOM 1273 C C . LEU A 1 176 ? -9.167 -1.890 26.984 1.00 93.06 176 LEU A C 1
ATOM 1275 O O . LEU A 1 176 ? -9.443 -2.396 28.071 1.00 93.06 176 LEU A O 1
ATOM 1279 N N . VAL A 1 177 ? -9.784 -0.798 26.530 1.00 93.44 177 VAL A N 1
ATOM 1280 C CA . VAL A 1 177 ? -10.880 -0.137 27.249 1.00 93.44 177 VAL A CA 1
ATOM 1281 C C . VAL A 1 177 ? -1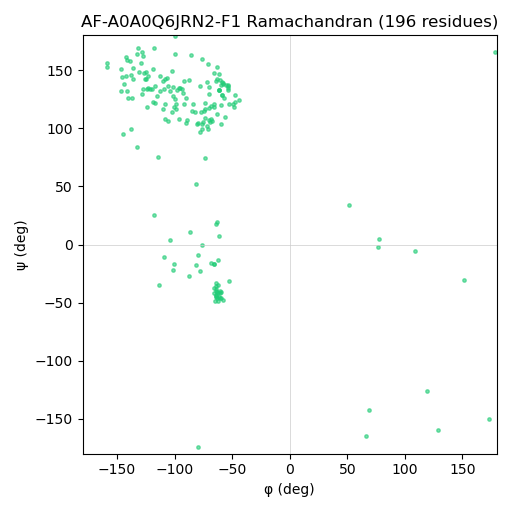2.081 -1.078 27.373 1.00 93.44 177 VAL A C 1
ATOM 1283 O O . VAL A 1 177 ? -12.600 -1.250 28.479 1.00 93.44 177 VAL A O 1
ATOM 1286 N N . GLY A 1 178 ? -12.480 -1.751 26.290 1.00 93.00 178 GLY A N 1
ATOM 1287 C CA . GLY A 1 178 ? -13.561 -2.739 26.304 1.00 93.00 178 GLY A CA 1
ATOM 1288 C C . GLY A 1 178 ? -13.299 -3.881 27.292 1.00 93.00 178 GLY A C 1
ATOM 1289 O O . GLY A 1 178 ? -14.142 -4.181 28.142 1.00 93.00 178 GLY A O 1
ATOM 1290 N N . PHE A 1 179 ? -12.098 -4.464 27.263 1.00 96.06 179 PHE A N 1
ATOM 1291 C CA . PHE A 1 179 ? -11.695 -5.500 28.219 1.00 96.06 179 PHE A CA 1
ATOM 1292 C C . PHE A 1 179 ? -11.642 -4.980 29.659 1.00 96.06 179 PHE A C 1
ATOM 1294 O O . PHE A 1 179 ? -12.093 -5.671 30.576 1.00 96.06 179 PHE A O 1
ATOM 1301 N N . GLY A 1 180 ? -11.156 -3.756 29.870 1.00 95.94 180 GLY A N 1
ATOM 1302 C CA . GLY A 1 180 ? -11.133 -3.106 31.178 1.00 95.94 180 GLY A CA 1
ATOM 1303 C C . GLY A 1 180 ? -12.533 -2.920 31.765 1.00 95.94 180 GLY A C 1
ATOM 1304 O O . GLY A 1 180 ? -12.752 -3.199 32.950 1.00 95.94 180 GLY A O 1
ATOM 1305 N N . MET A 1 181 ? -13.506 -2.523 30.941 1.00 95.00 181 MET A N 1
ATOM 1306 C CA . MET A 1 181 ? -14.905 -2.392 31.361 1.00 95.00 181 MET A CA 1
ATOM 1307 C C . MET A 1 181 ? -15.516 -3.746 31.739 1.00 95.00 181 MET A C 1
ATOM 1309 O O . MET A 1 181 ? -16.079 -3.880 32.831 1.00 95.00 181 MET A O 1
ATOM 1313 N N . VAL A 1 182 ? -15.355 -4.773 30.896 1.00 95.25 182 VAL A N 1
ATOM 1314 C CA . VAL A 1 182 ? -15.873 -6.127 31.172 1.00 95.25 182 VAL A CA 1
ATOM 1315 C C . VAL A 1 182 ? -15.262 -6.699 32.456 1.00 95.25 182 VAL A C 1
ATOM 1317 O O . VAL A 1 182 ? -15.988 -7.196 33.325 1.00 95.25 182 VAL A O 1
ATOM 1320 N N . ALA A 1 183 ? -13.944 -6.573 32.627 1.00 96.88 183 ALA A N 1
ATOM 1321 C CA . ALA A 1 183 ? -13.244 -7.014 33.830 1.00 96.88 183 ALA A CA 1
ATOM 1322 C C . ALA A 1 183 ? -13.740 -6.281 35.091 1.00 96.88 183 ALA A C 1
ATOM 1324 O O . ALA A 1 183 ? -13.936 -6.905 36.140 1.00 96.88 183 ALA A O 1
ATOM 1325 N N . SER A 1 184 ? -14.004 -4.976 34.990 1.00 94.75 184 SER A N 1
ATOM 1326 C CA . SER A 1 184 ? -14.517 -4.161 36.099 1.00 94.75 184 SER A CA 1
ATOM 1327 C C . SER A 1 184 ? -15.911 -4.609 36.546 1.00 94.75 184 SER A C 1
ATOM 1329 O O . SER A 1 184 ? -16.145 -4.808 37.743 1.00 94.75 184 SER A O 1
ATOM 1331 N N . VAL A 1 185 ? -16.820 -4.862 35.599 1.00 92.94 185 VAL A N 1
ATOM 1332 C CA . VAL A 1 185 ? -18.172 -5.371 35.892 1.00 92.94 185 VAL A CA 1
ATOM 1333 C C . VAL A 1 185 ? -18.116 -6.772 36.509 1.00 92.94 185 VAL A C 1
ATOM 1335 O O . VAL A 1 185 ? -18.778 -7.035 37.520 1.00 92.94 185 VAL A O 1
ATOM 1338 N N . ALA A 1 186 ? -17.290 -7.666 35.959 1.00 94.19 186 ALA A N 1
ATOM 1339 C CA . ALA A 1 186 ? -17.105 -9.012 36.501 1.00 94.19 186 ALA A CA 1
ATOM 1340 C C . ALA A 1 186 ? -16.577 -8.980 37.948 1.00 94.19 186 ALA A C 1
ATOM 1342 O O . ALA A 1 186 ? -17.062 -9.725 38.808 1.00 94.19 186 ALA A O 1
ATOM 1343 N N . ARG A 1 187 ? -15.637 -8.072 38.249 1.00 94.50 187 ARG A N 1
ATOM 1344 C CA . ARG A 1 187 ? -15.102 -7.876 39.604 1.00 94.50 187 ARG A CA 1
ATOM 1345 C C . ARG A 1 187 ? -16.160 -7.352 40.574 1.00 94.50 187 ARG A C 1
ATOM 1347 O O . ARG A 1 187 ? -16.179 -7.786 41.726 1.00 94.50 187 ARG A O 1
ATOM 1354 N N . TYR A 1 188 ? -17.048 -6.464 40.125 1.00 92.38 188 TYR A N 1
ATOM 1355 C CA . TYR A 1 188 ? -18.121 -5.931 40.966 1.00 92.38 188 TYR A CA 1
ATOM 1356 C C . TYR A 1 188 ? -19.142 -7.012 41.361 1.00 92.38 188 TYR A C 1
ATOM 1358 O O . TYR A 1 188 ? -19.519 -7.098 42.531 1.00 92.38 188 TYR A O 1
ATOM 1366 N N . ARG A 1 189 ? -19.532 -7.904 40.434 1.00 90.31 189 ARG A N 1
ATOM 1367 C CA . ARG A 1 189 ? -20.504 -8.984 40.719 1.00 90.31 189 ARG A CA 1
ATOM 1368 C C . ARG A 1 189 ? -20.002 -10.004 41.747 1.00 90.31 189 ARG A C 1
ATOM 1370 O O . ARG A 1 189 ? -20.789 -10.468 42.568 1.00 90.31 189 ARG A O 1
ATOM 1377 N N . ARG A 1 190 ? -18.702 -10.326 41.752 1.00 88.19 190 ARG A N 1
ATOM 1378 C CA . ARG A 1 190 ? -18.123 -11.327 42.673 1.00 88.19 190 ARG A CA 1
ATOM 1379 C C . ARG A 1 190 ? -18.165 -10.926 44.150 1.00 88.19 190 ARG A C 1
ATOM 1381 O O . ARG A 1 190 ? -18.042 -11.790 45.005 1.00 88.19 190 ARG A O 1
ATOM 1388 N N . ARG A 1 191 ? -18.367 -9.648 44.483 1.00 86.69 191 ARG A N 1
ATOM 1389 C CA . ARG A 1 191 ? -18.376 -9.182 45.883 1.00 86.69 191 ARG A CA 1
ATOM 1390 C C . ARG A 1 191 ? -19.658 -9.518 46.667 1.00 86.69 191 ARG A C 1
ATOM 1392 O O . ARG A 1 191 ? -19.740 -9.145 47.829 1.00 86.69 191 ARG A O 1
ATOM 1399 N N . LYS A 1 192 ? -20.658 -10.185 46.071 1.00 80.38 192 LYS A N 1
ATOM 1400 C CA . LYS A 1 192 ? -21.963 -10.469 46.711 1.00 80.38 192 LYS A CA 1
ATOM 1401 C C . LYS A 1 192 ? -22.298 -11.957 46.887 1.00 80.38 192 LYS A C 1
ATOM 1403 O O . LYS A 1 192 ? -23.472 -12.312 46.957 1.00 80.38 192 LYS A O 1
ATOM 1408 N N . THR A 1 193 ? -21.313 -12.845 46.965 1.00 81.50 193 THR A N 1
ATOM 1409 C CA . THR A 1 193 ? -21.581 -14.249 47.313 1.00 81.50 193 THR A CA 1
ATOM 1410 C C . THR A 1 193 ? -21.801 -14.384 48.822 1.00 81.50 193 THR A C 1
ATOM 1412 O O . THR A 1 193 ? -20.838 -14.460 49.580 1.00 81.50 193 THR A O 1
ATOM 1415 N N . ASN A 1 194 ? -23.065 -14.396 49.262 1.00 82.50 194 ASN A N 1
ATOM 1416 C CA . ASN A 1 194 ? -23.428 -14.846 50.609 1.00 82.50 194 ASN A CA 1
ATOM 1417 C C . ASN A 1 194 ? -23.225 -16.361 50.672 1.00 82.50 194 ASN A C 1
ATOM 1419 O O . ASN A 1 194 ? -23.989 -17.112 50.068 1.00 82.50 194 ASN A O 1
ATOM 1423 N N . ILE A 1 195 ? -22.184 -16.800 51.372 1.00 82.88 195 ILE A N 1
ATOM 1424 C CA . ILE A 1 195 ? -21.987 -18.215 51.682 1.00 82.88 195 ILE A CA 1
ATOM 1425 C C . ILE A 1 195 ? -22.852 -18.523 52.906 1.00 82.88 195 ILE A C 1
ATOM 1427 O O . ILE A 1 195 ? -22.616 -17.971 53.979 1.00 82.88 195 ILE A O 1
ATOM 1431 N N . VAL A 1 196 ? -23.875 -19.359 52.730 1.00 90.88 196 VAL A N 1
ATOM 1432 C CA . VAL A 1 196 ? -24.674 -19.920 53.828 1.00 90.88 196 VAL A CA 1
ATOM 1433 C C . VAL A 1 196 ? -24.141 -21.322 54.092 1.00 90.88 196 VAL A C 1
ATOM 1435 O O . VAL A 1 196 ? -24.117 -22.146 53.180 1.00 90.88 196 VAL A O 1
ATOM 1438 N N . TYR A 1 197 ? -23.680 -21.569 55.314 1.00 91.19 197 TYR A N 1
ATOM 1439 C CA . TYR A 1 197 ? -23.280 -22.901 55.764 1.00 91.19 197 TYR A CA 1
ATOM 1440 C C . TYR A 1 197 ? -24.505 -23.638 56.320 1.00 91.19 197 TYR A C 1
ATOM 1442 O O . TYR A 1 197 ? -25.368 -23.000 56.929 1.00 91.19 197 TYR A O 1
ATOM 1450 N N . ALA A 1 198 ? -24.582 -24.943 56.047 1.00 82.69 198 ALA A N 1
ATOM 1451 C CA . ALA A 1 198 ? -25.618 -25.855 56.534 1.00 82.69 198 ALA A CA 1
ATOM 1452 C C . ALA A 1 198 ? -25.246 -26.449 57.896 1.00 82.69 198 ALA A C 1
ATOM 1454 O O . ALA A 1 198 ? -24.028 -26.631 58.132 1.00 82.69 198 ALA A O 1
#

Nearest PDB structures (foldseek):
  4neu-assembly1_A  TM=3.117E-01  e=6.446E+00  Homo sapiens
  3jcu-assembly1_o  TM=1.798E-01  e=3.249E+00  Spinacia oleracea

Mean predicted aligned error: 9.01 Å

pLDDT: mean 82.09, std 14.91, range [38.19, 97.94]